Protein AF-A0A9E2LQC4-F1 (afdb_monomer)

Solvent-accessible surface area (backbone atoms only — not comparable to full-atom values): 17846 Å² total; per-residue (Å²): 140,83,86,85,82,83,81,89,84,82,87,79,81,83,80,79,83,88,79,86,84,87,86,81,87,82,85,84,85,84,78,82,80,89,82,80,94,72,96,74,92,75,89,78,80,79,85,83,70,79,81,77,75,87,85,68,74,85,78,65,73,56,64,79,52,37,63,70,74,43,93,67,52,70,69,50,70,55,30,40,67,50,32,62,70,59,33,40,56,45,65,62,56,47,18,56,72,52,79,44,64,50,72,82,50,51,74,26,52,69,35,38,72,75,49,65,50,32,33,17,53,69,47,63,58,73,49,56,77,84,47,88,79,33,71,58,47,69,37,52,50,76,47,54,68,81,70,60,83,60,97,83,78,50,83,56,75,80,53,50,72,88,27,40,86,42,87,49,29,29,52,81,47,82,44,33,35,38,36,42,78,38,68,54,49,63,46,42,48,67,79,49,82,60,56,76,47,70,80,58,80,74,83,77,55,71,66,61,44,53,48,53,46,44,56,49,51,64,73,33,75,57,35,29,31,44,34,40,19,55,43,17,45,80,74,53,59,62,74,60,50,54,48,52,49,50,56,44,62,68,27,90,55,43,64,43,82,44,77,52,65,56,41,78,78,37,39,47,52,60,75,36,73,66,55,54,56,56,55,61,73,65,62,118

Nearest PDB structures (foldseek):
  2a5h-assembly1_B  TM=9.422E-01  e=1.028E-20  Clostridium subterminale
  6rn4-assembly1_A  TM=5.104E-01  e=1.012E+00  Escherichia coli HVH 50 (4-2593475)
  6qs8-assembly1_D  TM=5.118E-01  e=1.491E+00  Escherichia coli
  3s5u-assembly1_H  TM=6.955E-01  e=7.022E+00  Enterococcus faecalis ATCC 4200
  3toc-assembly1_B-2  TM=5.813E-01  e=4.510E+00  Streptococcus pyogenes serotype M1

Foldseek 3Di:
DDDDDDDDDDDDDDDDPPPDDPDDPPPPPDDDDDDDDDDDDDDDDDPPDPDDDPPDDPPDLPPVLCVLLDVDDPVLVLALVSQLVPWDWDLVSVCSSLVHDSVVCVLQVVVCVQFTATAGPVLSSPFDSPDPVTPSCLFGPGDNVLVVDDPPDDLQNPCQVVQCPAVQWGDPDQAAIEGALDQDANTRTSPDSNSVCNPDDDPDDSQVSLVVNLVVLLVRLSHQEYEYEHRFNLPPDLVSVLVSLVSNLPRPNHNYYHGDHPCCPRPVSSPDPVSVVSVVVSHD

Radius of gyration: 26.93 Å; Cα contacts (8 Å, |Δi|>4): 314; chains: 1; bounding box: 65×48×88 Å

Secondary structure (DSSP, 8-state):
----------PPP------SSSSSSSSS--PPPPPPP------------PPPPTT-----TTHHHHTTT----HHHHH-HHHHHHT-B-SHHHHHHHTT--GGGGGGGHHHHHHS---B-HHHHHSS-SS-TT-TTHHHHS--GGGSS--TT--SSTT--GGGEEETTEEEEETTEEEEEEES--SS--TT-TTGGGGGPPPPS-HHHHHHHHHHHHHT-TT--EEEEEES-GGGS-HHHHHHHHHHHHTSTT--EEEE---HHHH-GGG--HHHHHHHHHT--

Structure (mmCIF, N/CA/C/O backbone):
data_AF-A0A9E2LQC4-F1
#
_entry.id   AF-A0A9E2LQC4-F1
#
loop_
_atom_site.group_PDB
_atom_site.id
_atom_site.type_symbol
_atom_site.label_atom_id
_atom_site.label_alt_id
_atom_site.label_comp_id
_atom_site.label_asym_id
_atom_site.label_entity_id
_atom_site.label_seq_id
_atom_site.pdbx_PDB_ins_code
_atom_site.Cartn_x
_atom_site.Cartn_y
_atom_site.Cartn_z
_atom_site.occupancy
_atom_site.B_iso_or_equiv
_atom_site.auth_seq_id
_atom_site.auth_comp_id
_atom_site.auth_asym_id
_atom_site.auth_atom_id
_atom_site.pdbx_PDB_model_num
ATOM 1 N N . MET A 1 1 ? -17.576 -20.471 55.881 1.00 31.98 1 MET A N 1
ATOM 2 C CA . MET A 1 1 ? -18.753 -21.052 55.194 1.00 31.98 1 MET A CA 1
ATOM 3 C C . MET A 1 1 ? -19.882 -21.204 56.211 1.00 31.98 1 MET A C 1
ATOM 5 O O . MET A 1 1 ? -19.556 -21.641 57.305 1.00 31.98 1 MET A O 1
ATOM 9 N N . PRO A 1 2 ? -21.166 -20.960 55.891 1.00 37.75 2 PRO A N 1
ATOM 10 C CA . PRO A 1 2 ? -21.742 -19.855 55.114 1.00 37.75 2 PRO A CA 1
ATOM 11 C C . PRO A 1 2 ? -22.902 -19.129 55.856 1.00 37.75 2 PRO A C 1
ATOM 13 O O . PRO A 1 2 ? -23.558 -19.687 56.729 1.00 37.75 2 PRO A O 1
ATOM 16 N N . CYS A 1 3 ? -23.183 -17.882 55.459 1.00 27.34 3 CYS A N 1
ATOM 17 C CA . CYS A 1 3 ? -24.438 -17.167 55.754 1.00 27.34 3 CYS A CA 1
ATOM 18 C C . CYS A 1 3 ? -25.594 -17.697 54.881 1.00 27.34 3 CYS A C 1
ATOM 20 O O . CYS A 1 3 ? -25.355 -17.942 53.696 1.00 27.34 3 CYS A O 1
ATOM 22 N N . PRO A 1 4 ? -26.850 -17.758 55.373 1.00 41.91 4 PRO A N 1
ATOM 23 C CA . PRO A 1 4 ? -28.012 -17.966 54.520 1.00 41.91 4 PRO A CA 1
ATOM 24 C C . PRO A 1 4 ? -28.738 -16.653 54.165 1.00 41.91 4 PRO A C 1
ATOM 26 O O . PRO A 1 4 ? -29.129 -15.862 55.017 1.00 41.91 4 PRO A O 1
ATOM 29 N N . ASN A 1 5 ? -28.892 -16.474 52.851 1.00 32.72 5 ASN A N 1
ATOM 30 C CA . ASN A 1 5 ? -29.962 -15.828 52.081 1.00 32.72 5 ASN A CA 1
ATOM 31 C C . ASN A 1 5 ? -30.791 -14.679 52.686 1.00 32.72 5 ASN A C 1
ATOM 33 O O . ASN A 1 5 ? -31.730 -14.882 53.454 1.00 32.72 5 ASN A O 1
ATOM 37 N N . LYS A 1 6 ? -30.586 -13.483 52.113 1.00 35.75 6 LYS A N 1
ATOM 38 C CA . LYS A 1 6 ? -31.616 -12.442 52.012 1.00 35.75 6 LYS A CA 1
ATOM 39 C C . LYS A 1 6 ? -32.559 -12.726 50.841 1.00 35.75 6 LYS A C 1
ATOM 41 O O . LYS A 1 6 ? -32.135 -13.050 49.734 1.00 35.75 6 LYS A O 1
ATOM 46 N N . ALA A 1 7 ? -33.843 -12.548 51.132 1.00 35.22 7 ALA A N 1
ATOM 47 C CA . ALA A 1 7 ? -34.968 -12.585 50.218 1.00 35.22 7 ALA A CA 1
ATOM 48 C C . ALA A 1 7 ? -34.876 -11.520 49.109 1.00 35.22 7 ALA A C 1
ATOM 50 O O . ALA A 1 7 ? -34.185 -10.508 49.230 1.00 35.22 7 ALA A O 1
ATOM 51 N N . GLY A 1 8 ? -35.584 -11.788 48.011 1.00 27.72 8 GLY A N 1
ATOM 52 C CA . GLY A 1 8 ? -35.427 -11.108 46.732 1.00 27.72 8 GLY A CA 1
ATOM 53 C C . GLY A 1 8 ? -36.013 -9.702 46.630 1.00 27.72 8 GLY A C 1
ATOM 54 O O . GLY A 1 8 ? -36.689 -9.217 47.529 1.00 27.72 8 GLY A O 1
ATOM 55 N N . ARG A 1 9 ? -35.833 -9.096 45.448 1.00 28.86 9 ARG A N 1
ATOM 56 C CA . ARG A 1 9 ? -36.876 -8.326 44.748 1.00 28.86 9 ARG A CA 1
ATOM 57 C C . ARG A 1 9 ? -36.462 -7.963 43.311 1.00 28.86 9 ARG A C 1
ATOM 59 O O . ARG A 1 9 ? -35.455 -7.312 43.083 1.00 28.86 9 ARG A O 1
ATOM 66 N N . LYS A 1 10 ? -37.380 -8.320 42.403 1.00 28.41 10 LYS A N 1
ATOM 67 C CA . LYS A 1 10 ? -37.868 -7.587 41.216 1.00 28.41 10 LYS A CA 1
ATOM 68 C C . LYS A 1 10 ? -36.944 -7.422 39.997 1.00 28.41 10 LYS A C 1
ATOM 70 O O . LYS A 1 10 ? -36.130 -6.514 39.904 1.00 28.41 10 LYS A O 1
ATOM 75 N N . ARG A 1 11 ? -37.241 -8.245 38.981 1.00 29.22 11 ARG A N 1
ATOM 76 C CA . ARG A 1 11 ? -36.951 -7.996 37.560 1.00 29.22 11 ARG A CA 1
ATOM 77 C C . ARG A 1 11 ? -37.682 -6.728 37.097 1.00 29.22 11 ARG A C 1
ATOM 79 O O . ARG A 1 11 ? -38.891 -6.621 37.302 1.00 29.22 11 ARG A O 1
ATOM 86 N N . SER A 1 12 ? -36.961 -5.798 36.473 1.00 30.48 12 SER A N 1
ATOM 87 C CA . SER A 1 12 ? -37.544 -4.645 35.779 1.00 30.48 12 SER A CA 1
ATOM 88 C C . SER A 1 12 ? -38.104 -5.059 34.402 1.00 30.48 12 SER A C 1
ATOM 90 O O . SER A 1 12 ? -37.679 -6.078 33.844 1.00 30.48 12 SER A O 1
ATOM 92 N N . PRO A 1 13 ? -39.088 -4.327 33.845 1.00 30.20 13 PRO A N 1
ATOM 93 C CA . PRO A 1 13 ? -39.785 -4.742 32.636 1.00 30.20 13 PRO A CA 1
ATOM 94 C C . PRO A 1 13 ? -38.983 -4.428 31.367 1.00 30.20 13 PRO A C 1
ATOM 96 O O . PRO A 1 13 ? -38.460 -3.326 31.185 1.00 30.20 13 PRO A O 1
ATOM 99 N N . ARG A 1 14 ? -38.960 -5.409 30.455 1.00 30.36 14 ARG A N 1
ATOM 100 C CA . ARG A 1 14 ? -38.451 -5.293 29.082 1.00 30.36 14 ARG A CA 1
ATOM 101 C C . ARG A 1 14 ? -39.151 -4.133 28.370 1.00 30.36 14 ARG A C 1
ATOM 103 O O . ARG A 1 14 ? -40.347 -4.206 28.100 1.00 30.36 14 ARG A O 1
ATOM 110 N N . HIS A 1 15 ? -38.401 -3.088 28.034 1.00 31.12 15 HIS A N 1
ATOM 111 C CA . HIS A 1 15 ? -38.871 -2.051 27.121 1.00 31.12 15 HIS A CA 1
ATOM 112 C C . HIS A 1 15 ? -38.947 -2.627 25.704 1.00 31.12 15 HIS A C 1
ATOM 114 O O . HIS A 1 15 ? -37.937 -2.925 25.069 1.00 31.12 15 HIS A O 1
ATOM 120 N N . SER A 1 16 ? -40.173 -2.805 25.214 1.00 32.38 16 SER A N 1
ATOM 121 C CA . SER A 1 16 ? -40.465 -3.116 23.820 1.00 32.38 16 SER A CA 1
ATOM 122 C C . SER A 1 16 ? -40.125 -1.907 22.943 1.00 32.38 16 SER A C 1
ATOM 124 O O . SER A 1 16 ? -40.840 -0.903 22.971 1.00 32.38 16 SER A O 1
ATOM 126 N N . ASN A 1 17 ? -39.065 -1.992 22.139 1.00 30.41 17 ASN A N 1
ATOM 127 C CA . ASN A 1 17 ? -38.728 -0.969 21.148 1.00 30.41 17 ASN A CA 1
ATOM 128 C C . ASN A 1 17 ? -39.699 -1.023 19.951 1.00 30.41 17 ASN A C 1
ATOM 130 O O . ASN A 1 17 ? -39.388 -1.527 18.875 1.00 30.41 17 ASN A O 1
ATOM 134 N N . LYS A 1 18 ? -40.896 -0.452 20.132 1.00 31.67 18 LYS A N 1
ATOM 135 C CA . LYS A 1 18 ? -41.789 -0.006 19.051 1.00 31.67 18 LYS A CA 1
ATOM 136 C C . LYS A 1 18 ? -41.241 1.295 18.437 1.00 31.67 18 LYS A C 1
ATOM 138 O O . LYS A 1 18 ? -41.825 2.353 18.626 1.00 31.67 18 LYS A O 1
ATOM 143 N N . ARG A 1 19 ? -40.111 1.242 17.724 1.00 31.86 19 ARG A N 1
ATOM 144 C CA . ARG A 1 19 ? -39.592 2.369 16.911 1.00 31.86 19 ARG A CA 1
ATOM 145 C C . ARG A 1 19 ? -38.829 1.887 15.668 1.00 31.86 19 ARG A C 1
ATOM 147 O O . ARG A 1 19 ? -37.715 2.308 15.423 1.00 31.86 19 ARG A O 1
ATOM 154 N N . TYR A 1 20 ? -39.442 1.010 14.875 1.00 31.25 20 TYR A N 1
ATOM 155 C CA . TYR A 1 20 ? -39.005 0.705 13.498 1.00 31.25 20 TYR A CA 1
ATOM 156 C C . TYR A 1 20 ? -40.216 0.407 12.598 1.00 31.25 20 TYR A C 1
ATOM 158 O O . TYR A 1 20 ? -40.283 -0.612 11.919 1.00 31.25 20 TYR A O 1
ATOM 166 N N . LYS A 1 21 ? -41.235 1.279 12.629 1.00 32.25 21 LYS A N 1
ATOM 167 C CA . LYS A 1 21 ? -42.402 1.156 11.733 1.00 32.25 21 LYS A CA 1
ATOM 168 C C . LYS A 1 21 ? -42.958 2.491 11.227 1.00 32.25 21 LYS A C 1
ATOM 170 O O . LYS A 1 21 ? -44.138 2.589 10.928 1.00 32.25 21 LYS A O 1
ATOM 175 N N . ILE A 1 22 ? -42.108 3.515 11.122 1.00 32.50 22 ILE A N 1
ATOM 176 C CA . ILE A 1 22 ? -42.450 4.801 10.495 1.00 32.50 22 ILE A CA 1
ATOM 177 C C . ILE A 1 22 ? -41.263 5.230 9.628 1.00 32.50 22 ILE A C 1
ATOM 179 O O . ILE A 1 22 ? -40.495 6.103 9.998 1.00 32.50 22 ILE A O 1
ATOM 183 N N . CYS A 1 23 ? -41.047 4.516 8.524 1.00 30.75 23 CYS A N 1
ATOM 184 C CA . CYS A 1 23 ? -40.246 4.980 7.381 1.00 30.75 23 CYS A CA 1
ATOM 185 C C . CYS A 1 23 ? -40.486 4.068 6.165 1.00 30.75 23 CYS A C 1
ATOM 187 O O . CYS A 1 23 ? -39.554 3.626 5.501 1.00 30.75 23 CYS A O 1
ATOM 189 N N . ARG A 1 24 ? -41.755 3.720 5.907 1.00 30.31 24 ARG A N 1
ATOM 190 C CA . ARG A 1 24 ? -42.146 2.985 4.692 1.00 30.31 24 ARG A CA 1
ATOM 191 C C . ARG A 1 24 ? -43.291 3.625 3.896 1.00 30.31 24 ARG A C 1
ATOM 193 O O . ARG A 1 24 ? -43.472 3.247 2.750 1.00 30.31 24 ARG A O 1
ATOM 200 N N . ASP A 1 25 ? -43.928 4.680 4.419 1.00 29.80 25 ASP A N 1
ATOM 201 C CA . ASP A 1 25 ? -45.136 5.271 3.808 1.00 29.80 25 ASP A CA 1
ATOM 202 C C . ASP A 1 25 ? -44.976 6.737 3.351 1.00 29.80 25 ASP A C 1
ATOM 204 O O . ASP A 1 25 ? -45.955 7.463 3.213 1.00 29.80 25 ASP A O 1
ATOM 208 N N . LYS A 1 26 ? -43.749 7.214 3.092 1.00 31.59 26 LYS A N 1
ATOM 209 C CA . LYS A 1 26 ? -43.511 8.564 2.526 1.00 31.59 26 LYS A CA 1
ATOM 210 C C . LYS A 1 26 ? -42.513 8.582 1.363 1.00 31.59 26 LYS A C 1
ATOM 212 O O . LYS A 1 26 ? -41.706 9.495 1.249 1.00 31.59 26 LYS A O 1
ATOM 217 N N . ALA A 1 27 ? -42.578 7.576 0.493 1.00 31.95 27 ALA A N 1
ATOM 218 C CA . ALA A 1 27 ? -41.779 7.508 -0.736 1.00 31.95 27 ALA A CA 1
ATOM 219 C C . ALA A 1 27 ? -42.640 7.498 -2.015 1.00 31.95 27 ALA A C 1
ATOM 221 O O . ALA A 1 27 ? -42.208 6.965 -3.026 1.00 31.95 27 ALA A O 1
ATOM 222 N N . ASN A 1 28 ? -43.855 8.065 -1.971 1.00 32.28 28 ASN A N 1
ATOM 223 C CA . ASN A 1 28 ? -44.805 8.022 -3.094 1.00 32.28 28 ASN A CA 1
ATOM 224 C C . ASN A 1 28 ? -45.481 9.369 -3.415 1.00 32.28 28 ASN A C 1
ATOM 226 O O . ASN A 1 28 ? -46.598 9.384 -3.910 1.00 32.28 28 ASN A O 1
ATOM 230 N N . ASN A 1 29 ? -44.828 10.506 -3.151 1.00 32.81 29 ASN A N 1
ATOM 231 C CA . ASN A 1 29 ? -45.353 11.817 -3.558 1.00 32.81 29 ASN A CA 1
ATOM 232 C C . ASN A 1 29 ? -44.234 12.766 -4.005 1.00 32.81 29 ASN A C 1
ATOM 234 O O . ASN A 1 29 ? -43.937 13.752 -3.344 1.00 32.81 29 ASN A O 1
ATOM 238 N N . PHE A 1 30 ? -43.606 12.442 -5.134 1.00 28.39 30 PHE A N 1
ATOM 239 C CA . PHE A 1 30 ? -42.910 13.406 -5.991 1.00 28.39 30 PHE A CA 1
ATOM 240 C C . PHE A 1 30 ? -43.022 12.913 -7.440 1.00 28.39 30 PHE A C 1
ATOM 242 O O . PHE A 1 30 ? -42.106 12.307 -7.987 1.00 28.39 30 PHE A O 1
ATOM 249 N N . LEU A 1 31 ? -44.189 13.131 -8.047 1.00 29.50 31 LEU A N 1
ATOM 250 C CA . LEU A 1 31 ? -44.338 13.126 -9.501 1.00 29.50 31 LEU A CA 1
ATOM 251 C C . LEU A 1 31 ? -44.263 14.588 -9.967 1.00 29.50 31 LEU A C 1
ATOM 253 O O . LEU A 1 31 ? -45.035 15.404 -9.459 1.00 29.50 31 LEU A O 1
ATOM 257 N N . PRO A 1 32 ? -43.354 14.963 -10.883 1.00 31.09 32 PRO A N 1
ATOM 258 C CA . PRO A 1 32 ? -43.388 16.287 -11.489 1.00 31.09 32 PRO A CA 1
ATOM 259 C C . PRO A 1 32 ? -44.525 16.387 -12.523 1.00 31.09 32 PRO A C 1
ATOM 261 O O . PRO A 1 32 ? -44.860 15.413 -13.196 1.00 31.09 32 PRO A O 1
ATOM 264 N N . ALA A 1 33 ? -45.122 17.578 -12.623 1.00 30.98 33 ALA A N 1
ATOM 265 C CA . ALA A 1 33 ? -46.204 17.927 -13.547 1.00 30.98 33 ALA A CA 1
ATOM 266 C C . ALA A 1 33 ? -45.796 17.784 -15.036 1.00 30.98 33 ALA A C 1
ATOM 268 O O . ALA A 1 33 ? -44.611 17.922 -15.355 1.00 30.98 33 ALA A O 1
ATOM 269 N N . PRO A 1 34 ? -46.747 17.542 -15.964 1.00 27.08 34 PRO A N 1
ATOM 270 C CA . PRO A 1 34 ? -46.434 17.341 -17.376 1.00 27.08 34 PRO A CA 1
ATOM 271 C C . PRO A 1 34 ? -46.056 18.669 -18.044 1.00 27.08 34 PRO A C 1
ATOM 273 O O . PRO A 1 34 ? -46.824 19.629 -18.017 1.00 27.08 34 PRO A O 1
ATOM 276 N N . VAL A 1 35 ? -44.878 18.717 -18.670 1.00 31.81 35 VAL A N 1
ATOM 277 C CA . VAL A 1 35 ? -44.434 19.857 -19.483 1.00 31.81 35 VAL A CA 1
ATOM 278 C C . VAL A 1 35 ? -44.725 19.564 -20.955 1.00 31.81 35 VAL A C 1
ATOM 280 O O . VAL A 1 35 ? -44.372 18.513 -21.484 1.00 31.81 35 VAL A O 1
ATOM 283 N N . THR A 1 36 ? -45.411 20.510 -21.588 1.00 29.70 36 THR A N 1
ATOM 284 C CA . THR A 1 36 ? -45.888 20.528 -22.974 1.00 29.70 36 THR A CA 1
ATOM 285 C C . THR A 1 36 ? -44.766 20.503 -24.017 1.00 29.70 36 THR A C 1
ATOM 287 O O . THR A 1 36 ? -43.722 21.129 -23.838 1.00 29.70 36 THR A O 1
ATOM 290 N N . ASN A 1 37 ? -45.031 19.827 -25.140 1.00 30.89 37 ASN A N 1
ATOM 291 C CA . ASN A 1 37 ? -44.152 19.685 -26.303 1.00 30.89 37 ASN A CA 1
ATOM 292 C C . ASN A 1 37 ? -43.655 21.030 -26.860 1.00 30.89 37 ASN A C 1
ATOM 294 O O . ASN A 1 37 ? -44.443 21.851 -27.323 1.00 30.89 37 ASN A O 1
ATOM 298 N N . GLY A 1 38 ? -42.331 21.192 -26.904 1.00 26.97 38 GLY A N 1
ATOM 299 C CA . GLY A 1 38 ? -41.635 22.246 -27.636 1.00 26.97 38 GLY A CA 1
ATOM 300 C C . GLY A 1 38 ? -40.376 21.675 -28.284 1.00 26.97 38 GLY A C 1
ATOM 301 O O . GLY A 1 38 ? -39.393 21.373 -27.615 1.00 26.97 38 GLY A O 1
ATOM 302 N N . THR A 1 39 ? -40.426 21.487 -29.598 1.00 32.16 39 THR A N 1
ATOM 303 C CA . THR A 1 39 ? -39.359 20.956 -30.453 1.00 32.16 39 THR A CA 1
ATOM 304 C C . THR A 1 39 ? -38.094 21.816 -30.415 1.00 32.16 39 THR A C 1
ATOM 306 O O . THR A 1 39 ? -38.080 22.907 -30.983 1.00 32.16 39 THR A O 1
ATOM 309 N N . LYS A 1 40 ? -37.000 21.286 -29.851 1.00 30.30 40 LYS A N 1
ATOM 310 C CA . LYS A 1 40 ? -35.624 21.617 -30.261 1.00 30.30 40 LYS A CA 1
ATOM 311 C C . LYS A 1 40 ? -34.773 20.346 -30.258 1.00 30.30 40 LYS A C 1
ATOM 313 O O . LYS A 1 40 ? -34.669 19.652 -29.252 1.00 30.30 40 LYS A O 1
ATOM 318 N N . GLN A 1 41 ? -34.226 20.031 -31.428 1.00 28.16 41 GLN A N 1
ATOM 319 C CA . GLN A 1 41 ? -33.414 18.851 -31.709 1.00 28.16 41 GLN A CA 1
ATOM 320 C C . GLN A 1 41 ? -32.129 18.863 -30.867 1.00 28.16 41 GLN A C 1
ATOM 322 O O . GLN A 1 41 ? -31.323 19.783 -30.962 1.00 28.16 41 GLN A O 1
ATOM 327 N N . SER A 1 42 ? -31.949 17.819 -30.059 1.00 26.86 42 SER A N 1
ATOM 328 C CA . SER A 1 42 ? -30.690 17.463 -29.406 1.00 26.86 42 SER A CA 1
ATOM 329 C C . SER A 1 42 ? -30.066 16.324 -30.208 1.00 26.86 42 SER A C 1
ATOM 331 O O . SER A 1 42 ? -30.638 15.237 -30.313 1.00 26.86 42 SER A O 1
ATOM 333 N N . THR A 1 43 ? -28.913 16.580 -30.818 1.00 27.02 43 THR A N 1
ATOM 334 C CA . THR A 1 43 ? -28.102 15.568 -31.499 1.00 27.02 43 THR A CA 1
ATOM 335 C C . THR A 1 43 ? -27.523 14.603 -30.465 1.00 27.02 43 THR A C 1
ATOM 337 O O . THR A 1 43 ? -26.497 14.875 -29.842 1.00 27.02 43 THR A O 1
ATOM 340 N N . HIS A 1 44 ? -28.192 13.467 -30.274 1.00 26.41 44 HIS A N 1
ATOM 341 C CA . HIS A 1 44 ? -27.667 12.333 -29.521 1.00 26.41 44 HIS A CA 1
ATOM 342 C C . HIS A 1 44 ? -26.483 11.704 -30.268 1.00 26.41 44 HIS A C 1
ATOM 344 O O . HIS A 1 44 ? -26.638 11.203 -31.378 1.00 26.41 44 HIS A O 1
ATOM 350 N N . ILE A 1 45 ? -25.312 11.681 -29.631 1.00 27.84 45 ILE A N 1
ATOM 351 C CA . ILE A 1 45 ? -24.206 10.789 -29.999 1.00 27.84 45 ILE A CA 1
ATOM 352 C C . ILE A 1 45 ? -24.510 9.425 -29.355 1.00 27.84 45 ILE A C 1
ATOM 354 O O . ILE A 1 45 ? -24.559 9.350 -28.123 1.00 27.84 45 ILE A O 1
ATOM 358 N N . PRO A 1 46 ? -24.739 8.342 -30.118 1.00 27.69 46 PRO A N 1
ATOM 359 C CA . PRO A 1 46 ? -25.012 7.042 -29.525 1.00 27.69 46 PRO A CA 1
ATOM 360 C C . PRO A 1 46 ? -23.710 6.401 -29.022 1.00 27.69 46 PRO A C 1
ATOM 362 O O . PRO A 1 46 ? -22.811 6.073 -29.796 1.00 27.69 46 PRO A O 1
ATOM 365 N N . LEU A 1 47 ? -23.628 6.180 -27.707 1.00 29.83 47 LEU A N 1
ATOM 366 C CA . LEU A 1 47 ? -22.649 5.296 -27.068 1.00 29.83 47 LEU A CA 1
ATOM 367 C C . LEU A 1 47 ? -22.970 3.838 -27.434 1.00 29.83 47 LEU A C 1
ATOM 369 O O . LEU A 1 47 ? -23.570 3.098 -26.657 1.00 29.83 47 LEU A O 1
ATOM 373 N N . ALA A 1 48 ? -22.564 3.412 -28.628 1.00 29.33 48 ALA A N 1
ATOM 374 C CA . ALA A 1 48 ? -22.561 2.007 -29.017 1.00 29.33 48 ALA A CA 1
ATOM 375 C C . ALA A 1 48 ? -21.346 1.291 -28.394 1.00 29.33 48 ALA A C 1
ATOM 377 O O . ALA A 1 48 ? -20.369 0.966 -29.065 1.00 29.33 48 ALA A O 1
ATOM 378 N N . GLY A 1 49 ? -21.386 1.060 -27.081 1.00 30.19 49 GLY A N 1
ATOM 379 C CA . GLY A 1 49 ? -20.488 0.116 -26.420 1.00 30.19 49 GLY A CA 1
ATOM 380 C C . GLY A 1 49 ? -21.067 -1.292 -26.530 1.00 30.19 49 GLY A C 1
ATOM 381 O O . GLY A 1 49 ? -22.124 -1.557 -25.963 1.00 30.19 49 GLY A O 1
ATOM 382 N N . LYS A 1 50 ? -20.403 -2.201 -27.256 1.00 28.28 50 LYS A N 1
ATOM 383 C CA . LYS A 1 50 ? -20.804 -3.618 -27.304 1.00 28.28 50 LYS A CA 1
ATOM 384 C C . LYS A 1 50 ? -20.897 -4.188 -25.874 1.00 28.28 50 LYS A C 1
ATOM 386 O O . LYS A 1 50 ? -19.978 -3.949 -25.083 1.00 28.28 50 LYS A O 1
ATOM 391 N N . PRO A 1 51 ? -21.947 -4.955 -25.528 1.00 28.72 51 PRO A N 1
ATOM 392 C CA . PRO A 1 51 ? -22.020 -5.619 -24.235 1.00 28.72 51 PRO A CA 1
ATOM 393 C C . PRO A 1 51 ? -20.876 -6.631 -24.117 1.00 28.72 51 PRO A C 1
ATOM 395 O O . PRO A 1 51 ? -20.622 -7.425 -25.024 1.00 28.72 51 PRO A O 1
ATOM 398 N N . ARG A 1 52 ? -20.151 -6.572 -22.997 1.00 33.81 52 ARG A N 1
ATOM 399 C CA . ARG A 1 52 ? -19.084 -7.522 -22.670 1.00 33.81 52 ARG A CA 1
ATOM 400 C C . ARG A 1 52 ? -19.751 -8.887 -22.414 1.00 33.81 52 ARG A C 1
ATOM 402 O O . ARG A 1 52 ? -20.684 -8.920 -21.612 1.00 33.81 52 ARG A O 1
ATOM 409 N N . PRO A 1 53 ? -19.340 -9.984 -23.074 1.00 30.61 53 PRO A N 1
ATOM 410 C CA . PRO A 1 53 ? -20.003 -11.268 -22.893 1.00 30.61 53 PRO A CA 1
ATOM 411 C C . PRO A 1 53 ? -19.842 -11.732 -21.443 1.00 30.61 53 PRO A C 1
ATOM 413 O O . PRO A 1 53 ? -18.738 -11.749 -20.893 1.00 30.61 53 PRO A O 1
ATOM 416 N N . ALA A 1 54 ? -20.966 -12.074 -20.819 1.00 35.25 54 ALA A N 1
ATOM 417 C CA . ALA A 1 54 ? -20.988 -12.746 -19.533 1.00 35.25 54 ALA A CA 1
ATOM 418 C C . ALA A 1 54 ? -20.439 -14.167 -19.728 1.00 35.25 54 ALA A C 1
ATOM 420 O O . ALA A 1 54 ? -20.975 -14.923 -20.533 1.00 35.25 54 ALA A O 1
ATOM 421 N N . GLY A 1 55 ? -19.365 -14.512 -19.012 1.00 36.41 55 GLY A N 1
ATOM 422 C CA . GLY A 1 55 ? -18.835 -15.882 -18.973 1.00 36.41 55 GLY A CA 1
ATOM 423 C C . GLY A 1 55 ? -17.577 -16.170 -19.800 1.00 36.41 55 GLY A C 1
ATOM 424 O O . GLY A 1 55 ? -17.353 -17.322 -20.148 1.00 36.41 55 GLY A O 1
ATOM 425 N N . GLY A 1 56 ? -16.741 -15.175 -20.109 1.00 26.75 56 GLY A N 1
ATOM 426 C CA . GLY A 1 56 ? -15.422 -15.424 -20.702 1.00 26.75 56 GLY A CA 1
ATOM 427 C C . GLY A 1 56 ? -14.362 -15.690 -19.634 1.00 26.75 56 GLY A C 1
ATOM 428 O O . GLY A 1 56 ? -14.146 -14.840 -18.769 1.00 26.75 56 GLY A O 1
ATOM 429 N N . GLU A 1 57 ? -13.688 -16.839 -19.707 1.00 30.17 57 GLU A N 1
ATOM 430 C CA . GLU A 1 57 ? -12.400 -17.071 -19.047 1.00 30.17 57 GLU A CA 1
ATOM 431 C C . GLU A 1 57 ? -11.512 -15.829 -19.213 1.00 30.17 57 GLU A C 1
ATOM 433 O O . GLU A 1 57 ? -11.469 -15.237 -20.295 1.00 30.17 57 GLU A O 1
ATOM 438 N N . LEU A 1 58 ? -10.809 -15.417 -18.151 1.00 30.25 58 LEU A N 1
ATOM 439 C CA . LEU A 1 58 ? -9.704 -14.466 -18.263 1.00 30.25 58 LEU A CA 1
ATOM 440 C C . LEU A 1 58 ? -8.713 -15.063 -19.263 1.00 30.25 58 LEU A C 1
ATOM 442 O O . LEU A 1 58 ? -7.869 -15.863 -18.883 1.00 30.25 58 LEU A O 1
ATOM 446 N N . HIS A 1 59 ? -8.852 -14.733 -20.546 1.00 32.78 59 HIS A N 1
ATOM 447 C CA . HIS A 1 59 ? -7.954 -15.201 -21.584 1.00 32.78 59 HIS A CA 1
ATOM 448 C C . HIS A 1 59 ? -6.620 -14.514 -21.321 1.00 32.78 59 HIS A C 1
ATOM 450 O O . HIS A 1 59 ? -6.425 -13.315 -21.531 1.00 32.78 59 HIS A O 1
ATOM 456 N N . ILE A 1 60 ? -5.757 -15.295 -20.693 1.00 38.56 60 ILE A N 1
ATOM 457 C CA . ILE A 1 60 ? -4.456 -14.947 -20.170 1.00 38.56 60 ILE A CA 1
ATOM 458 C C . ILE A 1 60 ? -3.594 -14.430 -21.333 1.00 38.56 60 ILE A C 1
ATOM 460 O O . ILE A 1 60 ? -2.865 -15.189 -21.957 1.00 38.56 60 ILE A O 1
ATOM 464 N N . ARG A 1 61 ? -3.571 -13.105 -21.543 1.00 40.28 61 ARG A N 1
ATOM 465 C CA . ARG A 1 61 ? -2.429 -12.400 -22.169 1.00 40.28 61 ARG A CA 1
ATOM 466 C C . ARG A 1 61 ? -1.139 -12.519 -21.321 1.00 40.28 61 ARG A C 1
ATOM 468 O O . ARG A 1 61 ? -0.158 -11.842 -21.600 1.00 40.28 61 ARG A O 1
ATOM 475 N N . GLN A 1 62 ? -1.135 -13.329 -20.251 1.00 46.34 62 GLN A N 1
ATOM 476 C CA . GLN A 1 62 ? 0.041 -13.572 -19.404 1.00 46.34 62 GLN A CA 1
ATOM 477 C C . GLN A 1 62 ? 1.010 -14.599 -20.012 1.00 46.34 62 GLN A C 1
ATOM 479 O O . GLN A 1 62 ? 2.178 -14.541 -19.650 1.00 46.34 62 GLN A O 1
ATOM 484 N N . ARG A 1 63 ? 0.576 -15.502 -20.918 1.00 39.38 63 ARG A N 1
ATOM 485 C CA . ARG A 1 63 ? 1.456 -16.557 -21.468 1.00 39.38 63 ARG A CA 1
ATOM 486 C C . ARG A 1 63 ? 2.620 -15.964 -22.262 1.00 39.38 63 ARG A C 1
ATOM 488 O O . ARG A 1 63 ? 3.764 -16.239 -21.929 1.00 39.38 63 ARG A O 1
ATOM 495 N N . ASP A 1 64 ? 2.335 -15.054 -23.189 1.00 41.62 64 ASP A N 1
ATOM 496 C CA . ASP A 1 64 ? 3.368 -14.479 -24.066 1.00 41.62 64 ASP A CA 1
ATOM 497 C C . ASP A 1 64 ? 4.350 -13.565 -23.313 1.00 41.62 64 ASP A C 1
ATOM 499 O O . ASP A 1 64 ? 5.476 -13.349 -23.740 1.00 41.62 64 ASP A O 1
ATOM 503 N N . ARG A 1 65 ? 3.962 -13.034 -22.144 1.00 49.31 65 ARG A N 1
ATOM 504 C CA . ARG A 1 65 ? 4.828 -12.145 -21.348 1.00 49.31 65 ARG A CA 1
ATOM 505 C C . ARG A 1 65 ? 5.612 -12.861 -20.249 1.00 49.31 65 ARG A C 1
ATOM 507 O O . ARG A 1 65 ? 6.535 -12.278 -19.678 1.00 49.31 65 ARG A O 1
ATOM 514 N N . GLN A 1 66 ? 5.264 -14.116 -19.969 1.00 47.62 66 GLN A N 1
ATOM 515 C CA . GLN A 1 66 ? 6.061 -15.006 -19.128 1.00 47.62 66 GLN A CA 1
ATOM 516 C C . GLN A 1 66 ? 7.431 -15.262 -19.776 1.00 47.62 66 GLN A C 1
ATOM 518 O O . GLN A 1 66 ? 8.414 -15.413 -19.064 1.00 47.62 66 GLN A O 1
ATOM 523 N N . GLU A 1 67 ? 7.526 -15.204 -21.106 1.00 41.91 67 GLU A N 1
ATOM 524 C CA . GLU A 1 67 ? 8.787 -15.367 -21.839 1.00 41.91 67 GLU A CA 1
ATOM 525 C C . GLU A 1 67 ? 9.762 -14.196 -21.600 1.00 41.91 67 GLU A C 1
ATOM 527 O O . GLU A 1 67 ? 10.944 -14.417 -21.336 1.00 41.91 67 GLU A O 1
ATOM 532 N N . ASN A 1 68 ? 9.267 -12.953 -21.547 1.00 45.88 68 ASN A N 1
ATOM 533 C CA . ASN A 1 68 ? 10.107 -11.753 -21.388 1.00 45.88 68 ASN A CA 1
ATOM 534 C C . ASN A 1 68 ? 10.577 -11.470 -19.951 1.00 45.88 68 ASN A C 1
ATOM 536 O O . ASN A 1 68 ? 11.520 -10.705 -19.741 1.00 45.88 68 ASN A O 1
ATOM 540 N N . LEU A 1 69 ? 9.937 -12.070 -18.944 1.00 55.56 69 LEU A N 1
ATOM 541 C CA . LEU A 1 69 ? 10.359 -11.984 -17.537 1.00 55.56 69 LEU A CA 1
ATOM 542 C C . LEU A 1 69 ? 11.233 -13.182 -17.107 1.00 55.56 69 LEU A C 1
ATOM 544 O O . LEU A 1 69 ? 11.576 -13.291 -15.927 1.00 55.56 69 LEU A O 1
ATOM 548 N N . GLY A 1 70 ? 11.630 -14.033 -18.063 1.00 56.97 70 GLY A N 1
ATOM 549 C CA . GLY A 1 70 ? 12.256 -15.336 -17.830 1.00 56.97 70 GLY A CA 1
ATOM 550 C C . GLY A 1 70 ? 11.209 -16.387 -17.461 1.00 56.97 70 GLY A C 1
ATOM 551 O O . GLY A 1 70 ? 10.158 -16.043 -16.938 1.00 56.97 70 GLY A O 1
ATOM 552 N N . ALA A 1 71 ? 11.472 -17.671 -17.711 1.00 66.75 71 ALA A N 1
ATOM 553 C CA . ALA A 1 71 ? 10.527 -18.747 -17.403 1.00 66.75 71 ALA A CA 1
ATOM 554 C C . ALA A 1 71 ? 10.160 -18.773 -15.899 1.00 66.75 71 ALA A C 1
ATOM 556 O O . ALA A 1 71 ? 10.869 -19.354 -15.078 1.00 66.75 71 ALA A O 1
ATOM 557 N N . VAL A 1 72 ? 9.057 -18.117 -15.523 1.00 83.88 72 VAL A N 1
ATOM 558 C CA . VAL A 1 72 ? 8.537 -18.085 -14.149 1.00 83.88 72 VAL A CA 1
ATOM 559 C C . VAL A 1 72 ? 7.546 -19.226 -13.976 1.00 83.88 72 VAL A C 1
ATOM 561 O O . VAL A 1 72 ? 6.611 -19.354 -14.766 1.00 83.88 72 VAL A O 1
ATOM 564 N N . SER A 1 73 ? 7.699 -20.034 -12.927 1.00 89.88 73 SER A N 1
ATOM 565 C CA . SER A 1 73 ? 6.721 -21.080 -12.621 1.00 89.88 73 SER A CA 1
ATOM 566 C C . SER A 1 73 ? 5.354 -20.473 -12.269 1.00 89.88 73 SER A C 1
ATOM 568 O O . SER A 1 73 ? 5.265 -19.385 -11.699 1.00 89.88 73 SER A O 1
ATOM 570 N N . VAL A 1 74 ? 4.257 -21.177 -12.565 1.00 89.75 74 VAL A N 1
ATOM 571 C CA . VAL A 1 74 ? 2.909 -20.726 -12.156 1.00 89.75 74 VAL A CA 1
ATOM 572 C C . VAL A 1 74 ? 2.831 -20.558 -10.634 1.00 89.75 74 VAL A C 1
ATOM 574 O O . VAL A 1 74 ? 2.213 -19.614 -10.144 1.00 89.75 74 VAL A O 1
ATOM 577 N N . THR A 1 75 ? 3.509 -21.433 -9.889 1.00 92.44 75 THR A N 1
ATOM 578 C CA . THR A 1 75 ? 3.607 -21.371 -8.428 1.00 92.44 75 THR A CA 1
ATOM 579 C C . THR A 1 75 ? 4.226 -20.057 -7.957 1.00 92.44 75 THR A C 1
ATOM 581 O O . THR A 1 75 ? 3.651 -19.387 -7.103 1.00 92.44 75 THR A O 1
ATOM 584 N N . ASP A 1 76 ? 5.350 -19.647 -8.548 1.00 93.00 76 ASP A N 1
ATOM 585 C CA . ASP A 1 76 ? 6.004 -18.375 -8.230 1.00 93.00 76 ASP A CA 1
ATOM 586 C C . ASP A 1 76 ? 5.145 -17.177 -8.641 1.00 93.00 76 ASP A C 1
ATOM 588 O O . ASP A 1 76 ? 5.002 -16.216 -7.886 1.00 93.00 76 ASP A O 1
ATOM 592 N N . TRP A 1 77 ? 4.520 -17.235 -9.819 1.00 94.12 77 TRP A N 1
ATOM 593 C CA . TRP A 1 77 ? 3.644 -16.165 -10.290 1.00 94.12 77 TRP A CA 1
ATOM 594 C C . TRP A 1 77 ? 2.460 -15.927 -9.343 1.00 94.12 77 TRP A C 1
ATOM 596 O O . TRP A 1 77 ? 2.088 -14.776 -9.092 1.00 94.12 77 TRP A O 1
ATOM 606 N N . CYS A 1 78 ? 1.892 -17.003 -8.796 1.00 95.19 78 CYS A N 1
ATOM 607 C CA . CYS A 1 78 ? 0.791 -16.965 -7.839 1.00 95.19 78 CYS A CA 1
ATOM 608 C C . CYS A 1 78 ? 1.237 -16.670 -6.393 1.00 95.19 78 CYS A C 1
ATOM 610 O O . CYS A 1 78 ? 0.384 -16.368 -5.558 1.00 95.19 78 CYS A O 1
ATOM 612 N N . ASP A 1 79 ? 2.538 -16.688 -6.079 1.00 96.12 79 ASP A N 1
ATOM 613 C CA . ASP A 1 79 ? 3.056 -16.274 -4.772 1.00 96.12 79 ASP A CA 1
ATOM 614 C C . ASP A 1 79 ? 3.182 -14.744 -4.689 1.00 96.12 79 ASP A C 1
ATOM 616 O O . ASP A 1 79 ? 4.025 -14.097 -5.322 1.00 96.12 79 ASP A O 1
ATOM 620 N N . TRP A 1 80 ? 2.375 -14.130 -3.822 1.00 97.12 80 TRP A N 1
ATOM 621 C CA . TRP A 1 80 ? 2.423 -12.686 -3.604 1.00 97.12 80 TRP A CA 1
ATOM 622 C C . TRP A 1 80 ? 3.778 -12.205 -3.066 1.00 97.12 80 TRP A C 1
ATOM 624 O O . TRP A 1 80 ? 4.177 -11.068 -3.340 1.00 97.12 80 TRP A O 1
ATOM 634 N N . LYS A 1 81 ? 4.508 -13.044 -2.319 1.00 96.56 81 LYS A N 1
ATOM 635 C CA . LYS A 1 81 ? 5.843 -12.706 -1.808 1.00 96.56 81 LYS A CA 1
ATOM 636 C C . LYS A 1 81 ? 6.856 -12.699 -2.940 1.00 96.56 81 LYS A C 1
ATOM 638 O O . LYS A 1 81 ? 7.705 -11.807 -2.983 1.00 96.56 81 LYS A O 1
ATOM 643 N N . TRP A 1 82 ? 6.776 -13.655 -3.865 1.00 96.88 82 TRP A N 1
ATOM 644 C CA . TRP A 1 82 ? 7.571 -13.644 -5.089 1.00 96.88 82 TRP A CA 1
ATOM 645 C C . TRP A 1 82 ? 7.292 -12.382 -5.913 1.00 96.88 82 TRP A C 1
ATOM 647 O O . TRP A 1 82 ? 8.229 -11.639 -6.207 1.00 96.88 82 TRP A O 1
ATOM 657 N N . GLN A 1 83 ? 6.021 -12.060 -6.169 1.00 97.50 83 GLN A N 1
ATOM 658 C CA . GLN A 1 83 ? 5.619 -10.840 -6.885 1.00 97.50 83 GLN A CA 1
ATOM 659 C C . GLN A 1 83 ? 6.165 -9.565 -6.213 1.00 97.50 83 GLN A C 1
ATOM 661 O O . GLN A 1 83 ? 6.675 -8.659 -6.875 1.00 97.50 83 GLN A O 1
ATOM 666 N N . PHE A 1 84 ? 6.101 -9.485 -4.879 1.00 96.75 84 PHE A N 1
ATOM 667 C CA . PHE A 1 84 ? 6.587 -8.332 -4.117 1.00 96.75 84 PHE A CA 1
ATOM 668 C C . PHE A 1 84 ? 8.122 -8.218 -4.082 1.00 96.75 84 PHE A C 1
ATOM 670 O O . PHE A 1 84 ? 8.655 -7.100 -4.079 1.00 96.75 84 PHE A O 1
ATOM 677 N N . ARG A 1 85 ? 8.844 -9.348 -4.060 1.00 96.50 85 ARG A N 1
ATOM 678 C CA . ARG A 1 85 ? 10.317 -9.391 -4.131 1.00 96.50 85 ARG A CA 1
ATOM 679 C C . ARG A 1 85 ? 10.829 -9.031 -5.524 1.00 96.50 85 ARG A C 1
ATOM 681 O O . ARG A 1 85 ? 11.802 -8.289 -5.629 1.00 96.50 85 ARG A O 1
ATOM 688 N N . ASN A 1 86 ? 10.138 -9.477 -6.571 1.00 96.06 86 ASN A N 1
ATOM 689 C CA . ASN A 1 86 ? 10.528 -9.293 -7.971 1.00 96.06 86 ASN A CA 1
ATOM 690 C C . ASN A 1 86 ? 10.000 -8.003 -8.604 1.00 96.06 86 ASN A C 1
ATOM 692 O O . ASN A 1 86 ? 9.933 -7.874 -9.824 1.00 96.06 86 ASN A O 1
ATOM 696 N N . ARG A 1 87 ? 9.652 -7.009 -7.784 1.00 96.94 87 ARG A N 1
ATOM 697 C CA . ARG A 1 87 ? 9.224 -5.708 -8.293 1.00 96.94 87 ARG A CA 1
ATOM 698 C C . ARG A 1 87 ? 10.304 -5.058 -9.152 1.00 96.94 87 ARG A C 1
ATOM 700 O O . ARG A 1 87 ? 11.476 -4.998 -8.771 1.00 96.94 87 ARG A O 1
ATOM 707 N N . VAL A 1 88 ? 9.884 -4.481 -10.270 1.00 96.62 88 VAL A N 1
ATOM 708 C CA . VAL A 1 88 ? 10.717 -3.610 -11.096 1.00 96.62 88 VAL A CA 1
ATOM 709 C C . VAL A 1 88 ? 10.966 -2.319 -10.324 1.00 96.62 88 VAL A C 1
ATOM 711 O O . VAL A 1 88 ? 10.031 -1.577 -10.028 1.00 96.62 88 VAL A O 1
ATOM 714 N N . ARG A 1 89 ? 12.229 -2.087 -9.950 1.00 96.06 89 ARG A N 1
ATOM 715 C CA . ARG A 1 89 ? 12.666 -0.966 -9.096 1.00 96.06 89 ARG A CA 1
ATOM 716 C C . ARG A 1 89 ? 13.748 -0.085 -9.725 1.00 96.06 89 ARG A C 1
ATOM 718 O O . ARG A 1 89 ? 14.237 0.836 -9.079 1.00 96.06 89 ARG A O 1
ATOM 725 N N . SER A 1 90 ? 14.135 -0.365 -10.966 1.00 95.62 90 SER A N 1
ATOM 726 C CA . SER A 1 90 ? 15.175 0.377 -11.680 1.00 95.62 90 SER A CA 1
ATOM 727 C C . SER A 1 90 ? 14.766 0.621 -13.130 1.00 95.62 90 SER A C 1
ATOM 729 O O . SER A 1 90 ? 13.902 -0.085 -13.658 1.00 95.62 90 SER A O 1
ATOM 731 N N . LEU A 1 91 ? 15.374 1.627 -13.765 1.00 95.38 91 LEU A N 1
ATOM 732 C CA . LEU A 1 91 ? 15.122 1.923 -15.179 1.00 95.38 91 LEU A CA 1
ATOM 733 C C . LEU A 1 91 ? 15.613 0.799 -16.078 1.00 95.38 91 LEU A C 1
ATOM 735 O O . LEU A 1 91 ? 15.003 0.541 -17.100 1.00 95.38 91 LEU A O 1
ATOM 739 N N . GLU A 1 92 ? 16.679 0.115 -15.680 1.00 94.50 92 GLU A N 1
ATOM 740 C CA . GLU A 1 92 ? 17.276 -0.990 -16.420 1.00 94.50 92 GLU A CA 1
ATOM 741 C C . GLU A 1 92 ? 16.299 -2.167 -16.496 1.00 94.50 92 GLU A C 1
ATOM 743 O O . GLU A 1 92 ? 15.990 -2.645 -17.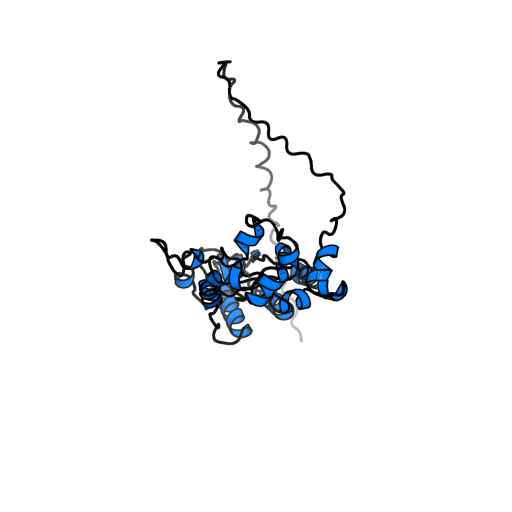583 1.00 94.50 92 GLU A O 1
ATOM 748 N N . LYS A 1 93 ? 15.720 -2.566 -15.354 1.00 93.12 93 LYS A N 1
ATOM 749 C CA . LYS A 1 93 ? 14.679 -3.603 -15.323 1.00 93.12 93 LYS A CA 1
ATOM 750 C C . LYS A 1 93 ? 13.399 -3.171 -16.039 1.00 93.12 93 LYS A C 1
ATOM 752 O O . LYS A 1 93 ? 12.745 -4.004 -16.654 1.00 93.12 93 LYS A O 1
ATOM 757 N N . LEU A 1 94 ? 13.029 -1.891 -15.949 1.00 93.38 94 LEU A N 1
ATOM 758 C CA . LEU A 1 94 ? 11.846 -1.370 -16.635 1.00 93.38 94 LEU A CA 1
ATOM 759 C C . LEU A 1 94 ? 12.037 -1.357 -18.155 1.00 93.38 94 LEU A C 1
ATOM 761 O O . LEU A 1 94 ? 11.142 -1.767 -18.877 1.00 93.38 94 LEU A O 1
ATOM 765 N N . ALA A 1 95 ? 13.201 -0.921 -18.631 1.00 92.31 95 ALA A N 1
ATOM 766 C CA . ALA A 1 95 ? 13.556 -0.903 -20.044 1.00 92.31 95 ALA A CA 1
ATOM 767 C C . ALA A 1 95 ?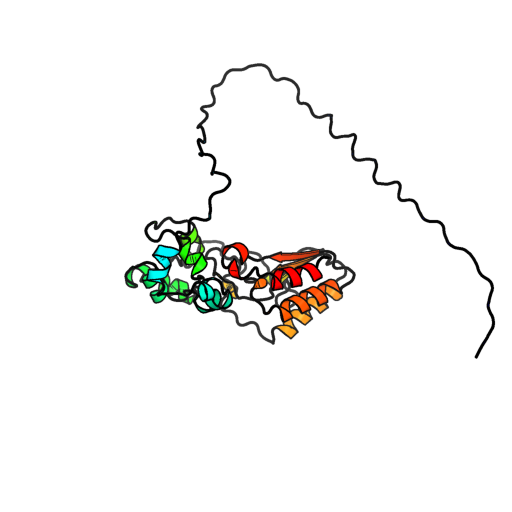 13.613 -2.320 -20.624 1.00 92.31 95 ALA A C 1
ATOM 769 O O . ALA A 1 95 ? 13.050 -2.554 -21.687 1.00 92.31 95 ALA A O 1
ATOM 770 N N . LEU A 1 96 ? 14.205 -3.265 -19.881 1.00 90.00 96 LEU A N 1
ATOM 771 C CA . LEU A 1 96 ? 14.223 -4.682 -20.244 1.00 90.00 96 LEU A CA 1
ATOM 772 C C . LEU A 1 96 ? 12.802 -5.233 -20.414 1.00 90.00 96 LEU A C 1
ATOM 774 O O . LEU A 1 96 ? 12.497 -5.824 -21.440 1.00 90.00 96 LEU A O 1
ATOM 778 N N . ALA A 1 97 ? 11.912 -4.977 -19.452 1.00 86.44 97 ALA A N 1
ATOM 779 C CA . ALA A 1 97 ? 10.526 -5.443 -19.516 1.00 86.44 97 ALA A CA 1
ATOM 780 C C . ALA A 1 97 ? 9.683 -4.776 -20.622 1.00 86.44 97 ALA A C 1
ATOM 782 O O . ALA A 1 97 ? 8.592 -5.251 -20.929 1.00 86.44 97 ALA A O 1
ATOM 783 N N . LEU A 1 98 ? 10.159 -3.659 -21.177 1.00 86.56 98 LEU A N 1
ATOM 784 C CA . LEU A 1 98 ? 9.544 -2.952 -22.300 1.00 86.56 98 LEU A CA 1
ATOM 785 C C . LEU A 1 98 ? 10.219 -3.262 -23.638 1.00 86.56 98 LEU A C 1
ATOM 787 O O . LEU A 1 98 ? 9.796 -2.692 -24.637 1.00 86.56 98 LEU A O 1
ATOM 791 N N . GLU A 1 99 ? 11.282 -4.073 -23.646 1.00 88.25 99 GLU A N 1
ATOM 792 C CA . GLU A 1 99 ? 12.127 -4.317 -24.821 1.00 88.25 99 GLU A CA 1
ATOM 793 C C . GLU A 1 99 ? 12.649 -3.016 -25.459 1.00 88.25 99 GLU A C 1
ATOM 795 O O . GLU A 1 99 ? 12.700 -2.850 -26.677 1.00 88.25 99 GLU A O 1
ATOM 800 N N . ARG A 1 100 ? 13.037 -2.044 -24.623 1.00 87.75 100 ARG A N 1
ATOM 801 C CA . ARG A 1 100 ? 13.555 -0.744 -25.073 1.00 87.75 100 ARG A CA 1
ATOM 802 C C . ARG A 1 100 ? 14.962 -0.480 -24.548 1.00 87.75 100 ARG A C 1
ATOM 804 O O . ARG A 1 100 ? 15.313 -0.931 -23.458 1.00 87.75 100 ARG A O 1
ATOM 811 N N . PRO A 1 101 ? 15.768 0.335 -25.251 1.00 91.50 101 PRO A N 1
ATOM 812 C CA . PRO A 1 101 ? 17.039 0.800 -24.713 1.00 91.50 101 PRO A CA 1
ATOM 813 C C . PRO A 1 101 ? 16.830 1.616 -23.434 1.00 91.50 101 PRO A C 1
ATOM 815 O O . PRO A 1 101 ? 15.979 2.509 -23.395 1.00 91.50 101 PRO A O 1
ATOM 818 N N . VAL A 1 102 ? 17.663 1.390 -22.412 1.00 93.31 102 VAL A N 1
ATOM 819 C CA . VAL A 1 102 ? 17.636 2.157 -21.145 1.00 93.31 102 VAL A CA 1
ATOM 820 C C . VAL A 1 102 ? 17.756 3.664 -21.390 1.00 93.31 102 VAL A C 1
ATOM 822 O O . VAL A 1 102 ? 17.140 4.455 -20.677 1.00 93.31 102 VAL A O 1
ATOM 825 N N . ALA A 1 103 ? 18.492 4.064 -22.433 1.00 93.50 103 ALA A N 1
ATOM 826 C CA . ALA A 1 103 ? 18.641 5.456 -22.855 1.00 93.50 103 ALA A CA 1
ATOM 827 C C . ALA A 1 103 ? 17.293 6.158 -23.103 1.00 93.50 103 ALA A C 1
ATOM 829 O O . ALA A 1 103 ? 17.155 7.336 -22.784 1.00 93.50 103 ALA A O 1
ATOM 830 N N . SER A 1 104 ? 16.270 5.430 -23.572 1.00 91.50 104 SER A N 1
ATOM 831 C CA . SER A 1 104 ? 14.924 5.986 -23.778 1.00 91.50 104 SER A CA 1
ATOM 832 C C . SER A 1 104 ? 14.232 6.417 -22.479 1.00 91.50 104 SER A C 1
ATOM 834 O O . SER A 1 104 ? 13.333 7.251 -22.510 1.00 91.50 104 SER A O 1
ATOM 836 N N . LEU A 1 105 ? 14.674 5.895 -21.330 1.00 92.94 105 LEU A N 1
ATOM 837 C CA . LEU A 1 105 ? 14.160 6.240 -20.005 1.00 92.94 105 LEU A CA 1
ATOM 838 C C . LEU A 1 105 ? 15.109 7.155 -19.216 1.00 92.94 105 LEU A C 1
ATOM 840 O O . LEU A 1 105 ? 14.835 7.465 -18.054 1.00 92.94 105 LEU A O 1
ATOM 844 N N . ALA A 1 106 ? 16.221 7.603 -19.811 1.00 93.00 106 ALA A N 1
ATOM 845 C CA . ALA A 1 106 ? 17.205 8.455 -19.143 1.00 93.00 106 ALA A CA 1
ATOM 846 C C . ALA A 1 106 ? 16.602 9.725 -18.497 1.00 93.00 106 ALA A C 1
ATOM 848 O O . ALA A 1 106 ? 16.979 10.019 -17.355 1.00 93.00 106 ALA A O 1
ATOM 849 N N . PRO A 1 107 ? 15.619 10.423 -19.113 1.00 94.25 107 PRO A N 1
ATOM 850 C CA . PRO A 1 107 ? 14.965 11.579 -18.491 1.00 94.25 107 PRO A CA 1
ATOM 851 C C . PRO A 1 107 ? 14.275 11.272 -17.153 1.00 94.25 107 PRO A C 1
ATOM 853 O O . PRO A 1 107 ? 14.107 12.157 -16.319 1.00 94.25 107 PRO A O 1
ATOM 856 N N . CYS A 1 108 ? 13.906 10.014 -16.902 1.00 94.69 108 CYS A N 1
ATOM 857 C CA . CYS A 1 108 ? 13.229 9.596 -15.675 1.00 94.69 108 CYS A CA 1
ATOM 858 C C . CYS A 1 108 ? 14.195 9.324 -14.510 1.00 94.69 108 CYS A C 1
ATOM 860 O O . CYS A 1 108 ? 13.767 9.057 -13.383 1.00 94.69 108 CYS A O 1
ATOM 862 N N . ARG A 1 109 ? 15.511 9.373 -14.746 1.00 94.75 109 ARG A N 1
ATOM 863 C CA . ARG A 1 109 ? 16.522 9.040 -13.735 1.00 94.75 109 ARG A CA 1
ATOM 864 C C . ARG A 1 109 ? 16.526 10.006 -12.540 1.00 94.75 109 ARG A C 1
ATOM 866 O O . ARG A 1 109 ? 16.545 9.505 -11.413 1.00 94.75 109 ARG A O 1
ATOM 873 N N . PRO A 1 110 ? 16.434 11.341 -12.715 1.00 94.25 110 PRO A N 1
ATOM 874 C CA . PRO A 1 110 ? 16.244 12.265 -11.594 1.00 94.25 110 PRO A CA 1
ATOM 875 C C . PRO A 1 110 ? 14.951 11.975 -10.823 1.00 94.25 110 PRO A C 1
ATOM 877 O O . PRO A 1 110 ? 14.924 12.033 -9.597 1.00 94.25 110 PRO A O 1
ATOM 880 N N . VAL A 1 111 ? 13.894 11.571 -11.531 1.00 93.94 111 VAL A N 1
ATOM 881 C CA . VAL A 1 111 ? 12.586 11.302 -10.931 1.00 93.94 111 VAL A CA 1
ATOM 882 C C . VAL A 1 111 ? 12.657 10.120 -9.968 1.00 93.94 111 VAL A C 1
ATOM 884 O O . VAL A 1 111 ? 12.155 10.218 -8.855 1.00 93.94 111 VAL A O 1
ATOM 887 N N . ILE A 1 112 ? 13.313 9.016 -10.341 1.00 94.06 112 ILE A N 1
ATOM 888 C CA . ILE A 1 112 ? 13.462 7.850 -9.451 1.00 94.06 112 ILE A CA 1
ATOM 889 C C . ILE A 1 112 ? 14.355 8.162 -8.242 1.00 94.06 112 ILE A C 1
ATOM 891 O O . ILE A 1 112 ? 14.155 7.596 -7.159 1.00 94.06 112 ILE A O 1
ATOM 895 N N . ARG A 1 113 ? 15.315 9.088 -8.385 1.00 91.12 113 ARG A N 1
ATOM 896 C CA . ARG A 1 113 ? 16.116 9.569 -7.248 1.00 91.12 113 ARG A CA 1
ATOM 897 C C . ARG A 1 113 ? 15.246 10.260 -6.202 1.00 91.12 113 ARG A C 1
ATOM 899 O O . ARG A 1 113 ? 15.456 10.001 -5.026 1.00 91.12 113 ARG A O 1
ATOM 906 N N . SER A 1 114 ? 14.233 11.025 -6.598 1.00 89.88 114 SER A N 1
ATOM 907 C CA . SER A 1 114 ? 13.280 11.625 -5.652 1.00 89.88 114 SER A CA 1
ATOM 908 C C . SER A 1 114 ? 12.197 10.630 -5.224 1.00 89.88 114 SER A C 1
ATOM 910 O O . SER A 1 114 ? 12.019 10.360 -4.038 1.00 89.88 114 SER A O 1
ATOM 912 N N . TYR A 1 115 ? 11.539 9.991 -6.188 1.00 93.06 115 TYR A N 1
ATOM 913 C CA . TYR A 1 115 ? 10.369 9.137 -5.999 1.00 93.06 115 TYR A CA 1
ATOM 914 C C . TYR A 1 115 ? 10.646 7.717 -6.505 1.00 93.06 115 TYR A C 1
ATOM 916 O O . TYR A 1 115 ? 10.532 7.476 -7.715 1.00 93.06 115 TYR A O 1
ATOM 924 N N . PRO A 1 116 ? 10.997 6.769 -5.612 1.00 94.19 116 PRO A N 1
ATOM 925 C CA . PRO A 1 116 ? 11.393 5.424 -6.012 1.00 94.19 116 PRO A CA 1
ATOM 926 C C . PRO A 1 116 ? 10.363 4.742 -6.917 1.00 94.19 116 PRO A C 1
ATOM 928 O O . PRO A 1 116 ? 9.154 4.959 -6.819 1.00 94.19 116 PRO A O 1
ATOM 931 N N . LEU A 1 117 ? 10.867 3.890 -7.802 1.00 95.94 117 LEU A N 1
ATOM 932 C CA . LEU A 1 117 ? 10.061 3.029 -8.654 1.00 95.94 117 LEU A CA 1
ATOM 933 C C . LEU A 1 117 ? 9.813 1.701 -7.941 1.00 95.94 117 LEU A C 1
ATOM 935 O O . LEU A 1 117 ? 10.733 1.124 -7.362 1.00 95.94 117 LEU A O 1
ATOM 939 N N . ALA A 1 118 ? 8.586 1.201 -8.012 1.00 97.00 118 ALA A N 1
ATOM 940 C CA . ALA A 1 118 ? 8.278 -0.179 -7.677 1.00 97.00 118 ALA A CA 1
ATOM 941 C C . ALA A 1 118 ? 7.012 -0.611 -8.418 1.00 97.00 118 ALA A C 1
ATOM 943 O O . ALA A 1 118 ? 5.957 -0.013 -8.211 1.00 97.00 118 ALA A O 1
ATOM 944 N N . ILE A 1 119 ? 7.109 -1.639 -9.261 1.00 97.88 119 ILE A N 1
ATOM 945 C CA . ILE A 1 119 ? 5.976 -2.207 -10.004 1.00 97.88 119 ILE A CA 1
ATOM 946 C C . ILE A 1 119 ? 6.027 -3.730 -9.882 1.00 97.88 119 ILE A C 1
ATOM 948 O O . ILE A 1 119 ? 7.080 -4.313 -10.122 1.00 97.88 119 ILE A O 1
ATOM 952 N N . THR A 1 120 ? 4.935 -4.384 -9.484 1.00 97.62 120 THR A N 1
ATOM 953 C CA . THR A 1 120 ? 4.861 -5.857 -9.448 1.00 97.62 120 THR A CA 1
ATOM 954 C C . THR A 1 120 ? 4.889 -6.436 -10.862 1.00 97.62 120 THR A C 1
ATOM 956 O O . THR A 1 120 ? 4.320 -5.818 -11.766 1.00 97.62 120 THR A O 1
ATOM 959 N N . PRO A 1 121 ? 5.498 -7.620 -11.070 1.00 96.19 121 PRO A N 1
ATOM 960 C CA . PRO A 1 121 ? 5.426 -8.320 -12.352 1.00 96.19 121 PRO A CA 1
ATOM 961 C C . PRO A 1 121 ? 3.985 -8.467 -12.858 1.00 96.19 121 PRO A C 1
ATOM 963 O O . PRO A 1 121 ? 3.705 -8.148 -14.010 1.00 96.19 121 PRO A O 1
ATOM 966 N N . TYR A 1 122 ? 3.046 -8.822 -11.973 1.00 96.75 122 TYR A N 1
ATOM 967 C CA . TYR A 1 122 ? 1.621 -8.872 -12.298 1.00 96.75 122 TYR A CA 1
ATOM 968 C C . TYR A 1 122 ? 1.095 -7.547 -12.867 1.00 96.75 122 TYR A C 1
ATOM 970 O O . TYR A 1 122 ? 0.547 -7.535 -13.966 1.00 96.75 122 TYR A O 1
ATOM 978 N N . TYR A 1 123 ? 1.276 -6.421 -12.171 1.00 97.38 123 TYR A N 1
ATOM 979 C CA . TYR A 1 123 ? 0.726 -5.141 -12.631 1.00 97.38 123 TYR A CA 1
ATOM 980 C C . TYR A 1 123 ? 1.400 -4.663 -13.924 1.00 97.38 123 TYR A C 1
ATOM 982 O O . TYR A 1 123 ? 0.746 -4.084 -14.788 1.00 97.38 123 TYR A O 1
ATOM 990 N N . LEU A 1 124 ? 2.692 -4.969 -14.086 1.00 94.94 124 LEU A N 1
ATOM 991 C CA . LEU A 1 124 ? 3.440 -4.726 -15.317 1.00 94.94 124 LEU A CA 1
ATOM 992 C C . LEU A 1 124 ? 2.998 -5.636 -16.477 1.00 94.94 124 LEU A C 1
ATOM 994 O O . LEU A 1 124 ? 3.239 -5.309 -17.630 1.00 94.94 124 LEU A O 1
ATOM 998 N N . SER A 1 125 ? 2.351 -6.772 -16.218 1.00 93.25 125 SER A N 1
ATOM 999 C CA . SER A 1 125 ? 1.823 -7.632 -17.287 1.00 93.25 125 SER A CA 1
ATOM 1000 C C . SER A 1 125 ? 0.520 -7.115 -17.901 1.00 93.25 125 SER A C 1
ATOM 1002 O O . SER A 1 125 ? 0.171 -7.508 -19.009 1.00 93.25 125 SER A O 1
ATOM 1004 N N . LEU A 1 126 ? -0.182 -6.215 -17.204 1.00 93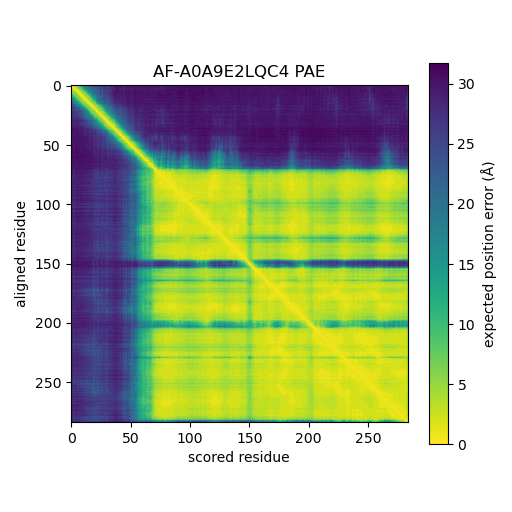.81 126 LEU A N 1
ATOM 1005 C CA . LEU A 1 126 ? -1.487 -5.702 -17.629 1.00 93.81 126 LEU A CA 1
ATOM 1006 C C . LEU A 1 126 ? -1.401 -4.592 -18.685 1.00 93.81 126 LEU A C 1
ATOM 1008 O O . LEU A 1 126 ? -2.363 -4.386 -19.418 1.00 93.81 126 LEU A O 1
ATOM 1012 N N . LEU A 1 127 ? -0.287 -3.861 -18.730 1.00 91.19 127 LEU A N 1
ATOM 1013 C CA . LEU A 1 127 ? -0.069 -2.752 -19.669 1.00 91.19 127 LEU A CA 1
ATOM 1014 C C . LEU A 1 127 ? 0.165 -3.246 -21.091 1.00 91.19 127 LEU A C 1
ATOM 1016 O O . LEU A 1 127 ? 0.740 -4.311 -21.280 1.00 91.19 127 LEU A O 1
ATOM 1020 N N . ASP A 1 128 ? -0.167 -2.445 -22.089 1.00 88.00 128 ASP A N 1
ATOM 1021 C CA . ASP A 1 128 ? 0.339 -2.621 -23.447 1.00 88.00 128 ASP A CA 1
ATOM 1022 C C . ASP A 1 128 ? 1.732 -1.954 -23.580 1.00 88.00 128 ASP A C 1
ATOM 1024 O O . ASP A 1 128 ? 1.868 -0.749 -23.343 1.00 88.00 128 ASP A O 1
ATOM 1028 N N . PRO A 1 129 ? 2.816 -2.702 -23.880 1.00 80.94 129 PRO A N 1
ATOM 1029 C CA . PRO A 1 129 ? 4.157 -2.131 -23.982 1.00 80.94 129 PRO A CA 1
ATOM 1030 C C . PRO A 1 129 ? 4.309 -1.223 -25.207 1.00 80.94 129 PRO A C 1
ATOM 1032 O O . PRO A 1 129 ? 5.125 -0.296 -25.149 1.00 80.94 129 PRO A O 1
ATOM 1035 N N . ALA A 1 130 ? 3.520 -1.459 -26.262 1.00 83.81 130 ALA A N 1
ATOM 1036 C CA . ALA A 1 130 ? 3.553 -0.703 -27.508 1.00 83.81 130 ALA A CA 1
ATOM 1037 C C . ALA A 1 130 ? 2.752 0.606 -2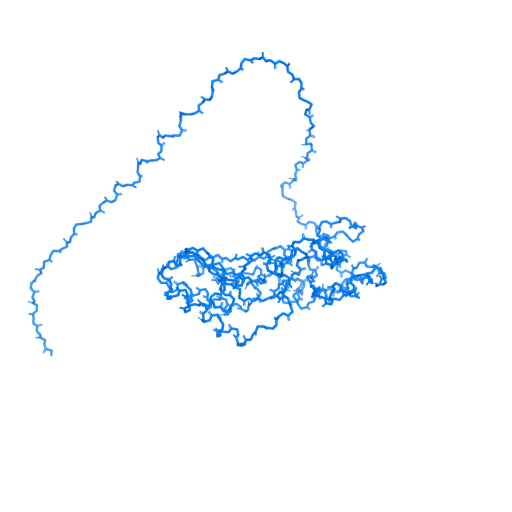7.420 1.00 83.81 130 ALA A C 1
ATOM 1039 O O . ALA A 1 130 ? 3.090 1.578 -28.096 1.00 83.81 130 ALA A O 1
ATOM 1040 N N . ASP A 1 131 ? 1.728 0.670 -26.562 1.00 88.88 131 ASP A N 1
ATOM 1041 C CA . ASP A 1 131 ? 0.953 1.893 -26.350 1.00 88.88 131 ASP A CA 1
ATOM 1042 C C . ASP A 1 131 ? 1.623 2.819 -25.322 1.00 88.88 131 ASP A C 1
ATOM 1044 O O . ASP A 1 131 ? 1.559 2.623 -24.106 1.00 88.88 131 ASP A O 1
ATOM 1048 N N . GLU A 1 132 ? 2.244 3.899 -25.799 1.00 86.31 132 GLU A N 1
ATOM 1049 C CA . GLU A 1 132 ? 2.820 4.928 -24.925 1.00 86.31 132 GLU A CA 1
ATOM 1050 C C . GLU A 1 132 ? 1.764 5.693 -24.108 1.00 86.31 132 GLU A C 1
ATOM 1052 O O . GLU A 1 132 ? 2.097 6.288 -23.077 1.00 86.31 132 GLU A O 1
ATOM 1057 N N . LYS A 1 133 ? 0.493 5.665 -24.531 1.00 91.06 133 LYS A N 1
ATOM 1058 C CA . LYS A 1 133 ? -0.637 6.327 -23.864 1.00 91.06 133 LYS A CA 1
ATOM 1059 C C . LYS A 1 133 ? -1.403 5.399 -22.923 1.00 91.06 133 LYS A C 1
ATOM 1061 O O . LYS A 1 133 ? -2.380 5.859 -22.321 1.00 91.06 133 LYS A O 1
ATOM 1066 N N . ASP A 1 134 ? -0.943 4.160 -22.738 1.00 93.75 134 ASP A N 1
ATOM 1067 C CA . ASP A 1 134 ? -1.592 3.191 -21.862 1.00 93.75 134 ASP A CA 1
ATOM 1068 C C . ASP A 1 134 ? -1.837 3.810 -20.462 1.00 93.75 134 ASP A C 1
ATOM 1070 O O . ASP A 1 134 ? -0.937 4.397 -19.834 1.00 93.75 134 ASP A O 1
ATOM 1074 N N . PRO A 1 135 ? -3.074 3.727 -19.940 1.00 94.75 135 PRO A N 1
ATOM 1075 C CA . PRO A 1 135 ? -3.448 4.406 -18.706 1.00 94.75 135 PRO A CA 1
ATOM 1076 C C . PRO A 1 135 ? -2.758 3.829 -17.463 1.00 94.75 135 PRO A C 1
ATOM 1078 O O . PRO A 1 135 ? -2.642 4.531 -16.455 1.00 94.75 135 PRO A O 1
ATOM 1081 N N . LEU A 1 136 ? -2.298 2.575 -17.487 1.00 94.38 136 LEU A N 1
ATOM 1082 C CA . LEU A 1 136 ? -1.522 1.978 -16.401 1.00 94.38 136 LEU A CA 1
ATOM 1083 C C . LEU A 1 136 ? -0.095 2.519 -16.393 1.00 94.38 136 LEU A C 1
ATOM 1085 O O . LEU A 1 136 ? 0.424 2.782 -15.302 1.00 94.38 136 LEU A O 1
ATOM 1089 N N . ARG A 1 137 ? 0.507 2.791 -17.562 1.00 93.88 137 ARG A N 1
ATOM 1090 C CA . ARG A 1 137 ? 1.823 3.457 -17.641 1.00 93.88 137 ARG A CA 1
ATOM 1091 C C . ARG A 1 137 ? 1.796 4.787 -16.904 1.00 93.88 137 ARG A C 1
ATOM 1093 O O . ARG A 1 137 ? 2.601 4.993 -16.001 1.00 93.88 137 ARG A O 1
ATOM 1100 N N . ARG A 1 138 ? 0.793 5.635 -17.159 1.00 92.94 138 ARG A N 1
ATOM 1101 C CA . ARG A 1 138 ? 0.622 6.928 -16.456 1.00 92.94 138 ARG A CA 1
ATOM 1102 C C . ARG A 1 138 ? 0.508 6.793 -14.933 1.00 92.94 138 ARG A C 1
ATOM 1104 O O . ARG A 1 138 ? 0.780 7.741 -14.202 1.00 92.94 138 ARG A O 1
ATOM 1111 N N . GLN A 1 139 ? 0.083 5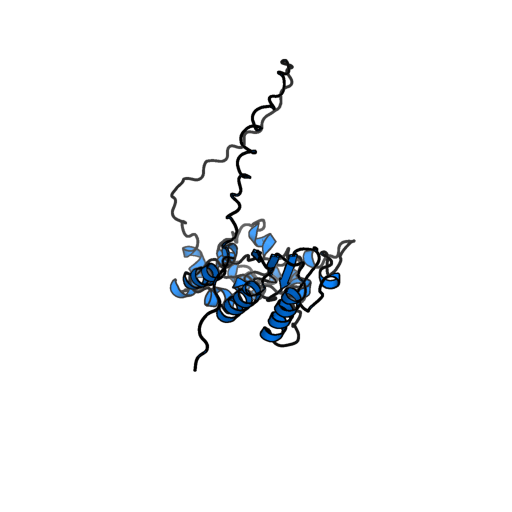.633 -14.437 1.00 96.12 139 GLN A N 1
ATOM 1112 C CA . GLN A 1 139 ? -0.080 5.390 -13.007 1.00 96.12 139 GLN A CA 1
ATOM 1113 C C . GLN A 1 139 ? 1.175 4.856 -12.323 1.00 96.12 139 GLN A C 1
ATOM 1115 O O . GLN A 1 139 ? 1.267 5.002 -11.105 1.00 96.12 139 GLN A O 1
ATOM 1120 N N . CYS A 1 140 ? 2.110 4.224 -13.037 1.00 95.56 140 CYS A N 1
ATOM 1121 C CA . CYS A 1 140 ? 3.254 3.544 -12.416 1.00 95.56 140 CYS A CA 1
ATOM 1122 C C . CYS A 1 140 ? 4.626 3.880 -13.020 1.00 95.56 140 CYS A C 1
ATOM 1124 O O . CYS A 1 140 ? 5.634 3.617 -12.365 1.00 95.56 140 CYS A O 1
ATOM 1126 N N . PHE A 1 141 ? 4.693 4.499 -14.201 1.00 95.38 141 PHE A N 1
ATOM 1127 C CA . PHE A 1 141 ? 5.957 4.835 -14.858 1.00 95.38 141 PHE A CA 1
ATOM 1128 C C . PHE A 1 141 ? 6.392 6.250 -14.491 1.00 95.38 141 PHE A C 1
ATOM 1130 O O . PHE A 1 141 ? 5.573 7.165 -14.553 1.00 95.38 141 PHE A O 1
ATOM 1137 N N . PRO A 1 142 ? 7.667 6.444 -14.120 1.00 94.88 142 PRO A N 1
ATOM 1138 C CA . PRO A 1 142 ? 8.173 7.760 -13.768 1.00 94.88 142 PRO A CA 1
ATOM 1139 C C . PRO A 1 142 ? 8.088 8.712 -14.961 1.00 94.88 142 PRO A C 1
ATOM 1141 O O . PRO A 1 142 ? 8.381 8.319 -16.088 1.00 94.88 142 PRO A O 1
ATOM 1144 N N . ASP A 1 143 ? 7.758 9.967 -14.691 1.00 93.06 143 ASP A N 1
ATOM 1145 C CA . ASP A 1 143 ? 7.663 11.023 -15.692 1.00 93.06 143 ASP A CA 1
ATOM 1146 C C . ASP A 1 143 ? 8.462 12.256 -15.237 1.00 93.06 143 ASP A C 1
ATOM 1148 O O . ASP A 1 143 ? 8.336 12.657 -14.076 1.00 93.06 143 ASP A O 1
ATOM 1152 N N . PRO A 1 144 ? 9.287 12.880 -16.103 1.00 92.81 144 PRO A N 1
ATOM 1153 C CA . PRO A 1 144 ? 10.034 14.094 -15.758 1.00 92.81 144 PRO A CA 1
ATOM 1154 C C . PRO A 1 144 ? 9.161 15.230 -15.213 1.00 92.81 144 PRO A C 1
ATOM 1156 O O . PRO A 1 144 ? 9.619 16.000 -14.369 1.00 92.81 144 PRO A O 1
ATOM 1159 N N . ARG A 1 145 ? 7.887 15.296 -15.625 1.00 91.12 145 ARG A N 1
ATOM 1160 C CA . ARG A 1 145 ? 6.914 16.285 -15.137 1.00 91.12 145 ARG A CA 1
ATOM 1161 C C . ARG A 1 145 ? 6.599 16.147 -13.651 1.00 91.12 145 ARG A C 1
ATOM 1163 O O . ARG A 1 145 ? 6.060 17.059 -13.045 1.00 91.12 145 ARG A O 1
ATOM 1170 N N . GLU A 1 146 ? 6.947 15.026 -13.030 1.00 90.62 146 GLU A N 1
ATOM 1171 C CA . GLU A 1 146 ? 6.824 14.879 -11.579 1.00 90.62 146 GLU A CA 1
ATOM 1172 C C . GLU A 1 146 ? 7.829 15.732 -10.800 1.00 90.62 146 GLU A C 1
ATOM 1174 O O . GLU A 1 146 ? 7.684 15.863 -9.589 1.00 90.62 146 GLU A O 1
ATOM 1179 N N . LEU A 1 147 ? 8.858 16.259 -11.468 1.00 88.44 147 LEU A N 1
ATOM 1180 C CA . LEU A 1 147 ? 9.817 17.198 -10.891 1.00 88.44 147 LEU A CA 1
ATOM 1181 C C . LEU A 1 147 ? 9.599 18.633 -11.373 1.00 88.44 147 LEU A C 1
ATOM 1183 O O . LEU A 1 147 ? 10.210 19.548 -10.822 1.00 88.44 147 LEU A O 1
ATOM 1187 N N . SER A 1 148 ? 8.779 18.841 -12.409 1.00 81.12 148 SER A N 1
ATOM 1188 C CA . SER A 1 148 ? 8.436 20.187 -12.857 1.00 81.12 148 SER A CA 1
ATOM 1189 C C . SER A 1 148 ? 7.464 20.795 -11.852 1.00 81.12 148 SER A C 1
ATOM 1191 O O . SER A 1 148 ? 6.269 20.509 -11.892 1.00 81.12 148 SER A O 1
ATOM 1193 N N . PHE A 1 149 ? 8.022 21.597 -10.950 1.00 65.00 149 PHE A N 1
ATOM 1194 C CA . PHE A 1 149 ? 7.309 22.383 -9.949 1.00 65.00 149 PHE A CA 1
ATOM 1195 C C . PHE A 1 149 ? 6.185 23.213 -10.590 1.00 65.00 149 PHE A C 1
ATOM 1197 O O . PHE A 1 149 ? 6.410 23.928 -11.569 1.00 65.00 149 PHE A O 1
ATOM 1204 N N . SER A 1 150 ? 4.993 23.170 -10.002 1.00 55.69 150 SER A N 1
ATOM 1205 C CA . SER A 1 150 ? 3.867 24.059 -10.298 1.00 55.69 150 SER A CA 1
ATOM 1206 C C . SER A 1 150 ? 3.506 24.921 -9.077 1.00 55.69 150 SER A C 1
ATOM 1208 O O . SER A 1 150 ? 3.673 24.518 -7.926 1.00 55.69 150 SER A O 1
ATOM 1210 N N . LEU A 1 151 ? 3.048 26.155 -9.315 1.00 40.12 151 LEU A N 1
ATOM 1211 C CA . LEU A 1 151 ? 2.645 27.097 -8.261 1.00 40.12 151 LEU A CA 1
ATOM 1212 C C . LEU A 1 151 ? 1.498 26.513 -7.410 1.00 40.12 151 LEU A C 1
ATOM 1214 O O . LEU A 1 151 ? 0.425 26.233 -7.937 1.00 40.12 151 LEU A O 1
ATOM 1218 N N . GLY A 1 152 ? 1.721 26.362 -6.097 1.00 52.78 152 GLY A N 1
ATOM 1219 C CA . GLY A 1 152 ? 0.754 25.798 -5.135 1.00 52.78 152 GLY A CA 1
ATOM 1220 C C . GLY A 1 152 ? 1.198 24.498 -4.446 1.00 52.78 152 GLY A C 1
ATOM 1221 O O . GLY A 1 152 ? 0.449 23.940 -3.645 1.00 52.78 152 GLY A O 1
ATOM 1222 N N . GLU A 1 153 ? 2.408 24.012 -4.736 1.00 59.00 153 GLU A N 1
ATOM 1223 C CA . GLU A 1 153 ? 2.959 22.768 -4.191 1.00 59.00 153 GLU A CA 1
ATOM 1224 C C . GLU A 1 153 ? 3.231 22.824 -2.681 1.00 59.00 153 GLU A C 1
ATOM 1226 O O . GLU A 1 153 ? 4.251 23.319 -2.204 1.00 59.00 153 GLU A O 1
ATOM 1231 N N . MET A 1 154 ? 2.306 22.246 -1.917 1.00 67.69 154 MET A N 1
ATOM 1232 C CA . MET A 1 154 ? 2.532 21.848 -0.533 1.00 67.69 154 MET A CA 1
ATOM 1233 C C . MET A 1 154 ? 3.102 20.428 -0.510 1.00 67.69 154 MET A C 1
ATOM 1235 O O . MET A 1 154 ? 2.532 19.518 -1.111 1.00 67.69 154 MET A O 1
ATOM 1239 N N . THR A 1 155 ? 4.199 20.219 0.222 1.00 80.25 155 THR A N 1
ATOM 1240 C CA . THR A 1 155 ? 4.789 18.886 0.447 1.00 80.25 155 THR A CA 1
ATOM 1241 C C . THR A 1 155 ? 3.765 17.910 1.021 1.00 80.25 155 THR A C 1
ATOM 1243 O O . THR A 1 155 ? 3.711 16.752 0.609 1.00 80.25 155 THR A O 1
ATOM 1246 N N . ASP A 1 156 ? 2.912 18.401 1.917 1.00 88.50 156 ASP A N 1
ATOM 1247 C CA . ASP A 1 156 ? 1.753 17.722 2.481 1.00 88.50 156 ASP A CA 1
ATOM 1248 C C . ASP A 1 156 ? 0.457 18.390 1.978 1.00 88.50 156 ASP A C 1
ATOM 1250 O O . ASP A 1 156 ? -0.128 19.218 2.682 1.00 88.50 156 ASP A O 1
ATOM 1254 N N . PRO A 1 157 ? -0.012 18.058 0.757 1.00 86.19 157 PRO A N 1
ATOM 1255 C CA . PRO A 1 157 ? -1.165 18.720 0.136 1.00 86.19 157 PRO A CA 1
ATOM 1256 C C . PRO A 1 157 ? -2.468 18.450 0.885 1.00 86.19 157 PRO A C 1
ATOM 1258 O O . PRO A 1 157 ? -3.456 19.161 0.719 1.00 86.19 157 PRO A O 1
ATOM 1261 N N . LEU A 1 158 ? -2.482 17.403 1.708 1.00 89.94 158 LEU A N 1
ATOM 1262 C CA . LEU A 1 158 ? -3.620 17.078 2.537 1.00 89.94 158 LEU A CA 1
ATOM 1263 C C . LEU A 1 158 ? -3.529 17.747 3.907 1.00 89.94 158 LEU A C 1
ATOM 1265 O O . LEU A 1 158 ? -4.563 17.799 4.559 1.00 89.94 158 LEU A O 1
ATOM 1269 N N . GLY A 1 159 ? -2.378 18.249 4.364 1.00 90.81 159 GLY A N 1
ATOM 1270 C CA . GLY A 1 159 ? -2.195 18.783 5.720 1.00 90.81 159 GLY A CA 1
ATOM 1271 C C . GLY A 1 159 ? -2.345 17.711 6.807 1.00 90.81 159 GLY A C 1
ATOM 1272 O O . GLY A 1 159 ? -2.942 17.952 7.855 1.00 90.81 159 GLY A O 1
ATOM 1273 N N . GLU A 1 160 ? -1.913 16.487 6.522 1.00 93.19 160 GLU A N 1
ATOM 1274 C CA . GLU A 1 160 ? -1.933 15.342 7.434 1.00 93.19 160 GLU A CA 1
ATOM 1275 C C . GLU A 1 160 ? -1.089 15.569 8.690 1.00 93.19 160 GLU A C 1
ATOM 1277 O O . GLU A 1 160 ? -1.542 15.236 9.785 1.00 93.19 160 GLU A O 1
ATOM 1282 N N . GLU A 1 161 ? 0.094 16.169 8.546 1.00 91.06 161 GLU A N 1
ATOM 1283 C CA . GLU A 1 161 ? 1.073 16.358 9.626 1.00 91.06 161 GLU A CA 1
ATOM 1284 C C . GLU A 1 161 ? 0.522 17.222 10.759 1.00 91.06 161 GLU A C 1
ATOM 1286 O O . GLU A 1 161 ? 0.693 16.892 11.930 1.00 91.06 161 GLU A O 1
ATOM 1291 N N . ARG A 1 162 ? -0.248 18.263 10.423 1.00 92.62 162 ARG A N 1
ATOM 1292 C CA . ARG A 1 162 ? -0.895 19.155 11.404 1.00 92.62 162 ARG A CA 1
ATOM 1293 C C . ARG A 1 162 ? -1.894 18.437 12.311 1.00 92.62 162 ARG A C 1
ATOM 1295 O O . ARG A 1 162 ? -2.228 18.934 13.377 1.00 92.62 162 ARG A O 1
ATOM 1302 N N . THR A 1 163 ? -2.394 17.291 11.861 1.00 93.44 163 THR A N 1
ATOM 1303 C CA . THR A 1 163 ? -3.392 16.470 12.561 1.00 93.44 163 THR A CA 1
ATOM 1304 C C . THR A 1 163 ? -2.823 15.116 12.992 1.00 93.44 163 THR A C 1
ATOM 1306 O O . THR A 1 163 ? -3.578 14.209 13.337 1.00 93.44 163 THR A O 1
ATOM 1309 N N . MET A 1 164 ? -1.496 14.954 12.949 1.00 92.56 164 MET A N 1
ATOM 1310 C CA . MET A 1 164 ? -0.805 13.723 13.320 1.00 92.56 164 MET A CA 1
ATOM 1311 C C . MET A 1 164 ? -0.412 13.755 14.802 1.00 92.56 164 MET A C 1
ATOM 1313 O O . MET A 1 164 ? 0.718 14.081 15.151 1.00 92.56 164 MET A O 1
ATOM 1317 N N . LEU A 1 165 ? -1.363 13.431 15.682 1.00 86.12 165 LEU A N 1
ATOM 1318 C CA . LEU A 1 165 ? -1.194 13.531 17.142 1.00 86.12 165 LEU A CA 1
ATOM 1319 C C . LEU A 1 165 ? -0.211 12.495 17.709 1.00 86.12 165 LEU A C 1
ATOM 1321 O O . LEU A 1 165 ? 0.411 12.713 18.746 1.00 86.12 165 LEU A O 1
ATOM 1325 N N . VAL A 1 166 ? -0.074 11.364 17.018 1.00 91.38 166 VAL A N 1
ATOM 1326 C CA . VAL A 1 166 ? 0.907 10.307 17.284 1.00 91.38 166 VAL A CA 1
ATOM 1327 C C . VAL A 1 166 ? 1.540 9.926 15.945 1.00 91.38 166 VAL A C 1
ATOM 1329 O O . VAL A 1 166 ? 0.827 9.934 14.938 1.00 91.38 166 VAL A O 1
ATOM 1332 N N . PRO A 1 167 ? 2.841 9.578 15.874 1.00 90.81 167 PRO A N 1
ATOM 1333 C CA . PRO A 1 167 ? 3.489 9.222 14.615 1.00 90.81 167 PRO A CA 1
ATOM 1334 C C . PRO A 1 167 ? 2.709 8.180 13.803 1.00 90.81 167 PRO A C 1
ATOM 1336 O O . PRO A 1 167 ? 2.602 7.019 14.188 1.00 90.81 167 PRO A O 1
ATOM 1339 N N . GLY A 1 168 ? 2.192 8.607 12.649 1.00 92.56 168 GLY A N 1
ATOM 1340 C CA . GLY A 1 168 ? 1.405 7.788 11.729 1.00 92.56 168 GLY A CA 1
ATOM 1341 C C . GLY A 1 168 ? -0.100 7.731 12.014 1.00 92.56 168 GLY A C 1
ATOM 1342 O O . GLY A 1 168 ? -0.809 7.135 11.212 1.00 92.56 168 GLY A O 1
ATOM 1343 N N . LEU A 1 169 ? -0.615 8.353 13.077 1.00 96.44 169 LEU A N 1
ATOM 1344 C CA . LEU A 1 169 ? -2.052 8.437 13.352 1.00 96.44 169 LEU A CA 1
ATOM 1345 C C . LEU A 1 169 ? -2.577 9.844 13.076 1.00 96.44 169 LEU A C 1
ATOM 1347 O O . LEU A 1 169 ? -2.270 10.786 13.802 1.00 96.44 169 LEU A O 1
ATOM 1351 N N . ILE A 1 170 ? -3.386 9.972 12.031 1.00 96.56 170 ILE A N 1
ATOM 1352 C CA . ILE A 1 170 ? -3.988 11.232 11.597 1.00 96.56 170 ILE A CA 1
ATOM 1353 C C . ILE A 1 170 ? -5.410 11.309 12.149 1.00 96.56 170 ILE A C 1
ATOM 1355 O O . ILE A 1 170 ? -6.270 10.514 11.767 1.00 96.56 170 ILE A O 1
ATOM 1359 N N . HIS A 1 171 ? -5.682 12.286 13.010 1.00 96.44 171 HIS A N 1
ATOM 1360 C CA . HIS A 1 171 ? -6.997 12.521 13.610 1.00 96.44 171 HIS A CA 1
ATOM 1361 C C . HIS A 1 171 ? -7.508 13.909 13.219 1.00 96.44 171 HIS A C 1
ATOM 1363 O O . HIS A 1 171 ? -7.386 14.885 13.950 1.00 96.44 171 HIS A O 1
ATOM 1369 N N . ARG A 1 172 ? -8.035 14.004 11.995 1.00 95.12 172 ARG A N 1
ATOM 1370 C CA . ARG A 1 172 ? -8.581 15.255 11.438 1.00 95.12 172 ARG A CA 1
ATOM 1371 C C . ARG A 1 172 ? -10.048 15.476 11.776 1.00 95.12 172 ARG A C 1
ATOM 1373 O O . ARG A 1 172 ? -10.483 16.612 11.918 1.00 95.12 172 ARG A O 1
ATOM 1380 N N . TYR A 1 173 ? -10.818 14.395 11.793 1.00 96.12 173 TYR A N 1
ATOM 1381 C CA . TYR A 1 173 ? -12.263 14.443 11.960 1.00 96.12 173 TYR A CA 1
ATOM 1382 C C . TYR A 1 173 ? -12.630 14.033 13.385 1.00 96.12 173 TYR A C 1
ATOM 1384 O O . TYR A 1 173 ? -11.966 13.155 13.926 1.00 96.12 173 TYR A O 1
ATOM 1392 N N . PRO A 1 174 ? -13.692 14.596 13.984 1.00 96.19 174 PRO A N 1
ATOM 1393 C CA . PRO A 1 174 ? -14.007 14.354 15.393 1.00 96.19 174 PRO A CA 1
ATOM 1394 C C . PRO A 1 174 ? -14.152 12.871 15.763 1.00 96.19 174 PRO A C 1
ATOM 1396 O O . PRO A 1 174 ? -13.704 12.452 16.831 1.00 96.19 174 PRO A O 1
ATOM 1399 N N . ASP A 1 175 ? -14.740 12.084 14.861 1.00 97.75 175 ASP A N 1
ATOM 1400 C CA . ASP A 1 175 ? -15.207 10.721 15.111 1.00 97.75 175 ASP A CA 1
ATOM 1401 C C . ASP A 1 175 ? -14.363 9.611 14.471 1.00 97.75 175 ASP A C 1
ATOM 1403 O O . ASP A 1 175 ? -14.675 8.431 14.636 1.00 97.75 175 ASP A O 1
ATOM 1407 N N . ARG A 1 176 ? -13.301 9.957 13.733 1.00 98.00 176 ARG A N 1
ATOM 1408 C CA . ARG A 1 176 ? -12.503 8.973 12.991 1.00 98.00 176 ARG A CA 1
ATOM 1409 C C . ARG A 1 176 ? -11.052 9.374 12.810 1.00 98.00 176 ARG A C 1
ATOM 1411 O O . ARG A 1 176 ? -10.731 10.547 12.603 1.00 98.00 176 ARG A O 1
ATOM 1418 N N . CYS A 1 177 ? -10.184 8.374 12.778 1.00 98.06 177 CYS A N 1
ATOM 1419 C CA . CYS A 1 177 ? -8.761 8.553 12.515 1.00 98.06 177 CYS A CA 1
ATOM 1420 C C . CYS A 1 177 ? -8.260 7.630 11.393 1.00 98.06 177 CYS A C 1
ATOM 1422 O O . CYS A 1 177 ? -8.898 6.641 11.029 1.00 98.06 177 CYS A O 1
ATOM 1424 N N . LEU A 1 178 ? -7.108 7.979 10.818 1.00 97.94 178 LEU A N 1
ATOM 1425 C CA . LEU A 1 178 ? -6.407 7.189 9.810 1.00 97.94 178 LEU A CA 1
ATOM 1426 C C . LEU A 1 178 ? -5.045 6.757 10.355 1.00 97.94 178 LEU A C 1
ATOM 1428 O O . LEU A 1 178 ? -4.224 7.597 10.717 1.00 97.94 178 LEU A O 1
ATOM 1432 N N . ALA A 1 179 ? -4.802 5.450 10.383 1.00 97.50 179 ALA A N 1
ATOM 1433 C CA . ALA A 1 179 ? -3.562 4.840 10.846 1.00 97.50 179 ALA A CA 1
ATOM 1434 C C . ALA A 1 179 ? -2.674 4.454 9.654 1.00 97.50 179 ALA A C 1
ATOM 1436 O O . ALA A 1 179 ? -3.026 3.583 8.862 1.00 97.50 179 ALA A O 1
ATOM 1437 N N . ILE A 1 180 ? -1.509 5.083 9.526 1.00 95.75 180 ILE A N 1
ATOM 1438 C CA . ILE A 1 180 ? -0.463 4.760 8.550 1.00 95.75 180 ILE A CA 1
ATOM 1439 C C . ILE A 1 180 ? 0.411 3.649 9.136 1.00 95.75 180 ILE A C 1
ATOM 1441 O O . ILE A 1 180 ? 1.377 3.910 9.853 1.00 95.75 180 ILE A O 1
ATOM 1445 N N . VAL A 1 181 ? 0.075 2.395 8.830 1.00 95.25 181 VAL A N 1
ATOM 1446 C CA . VAL A 1 181 ? 0.741 1.230 9.446 1.00 95.25 181 VAL A CA 1
ATOM 1447 C C . VAL A 1 181 ? 2.037 0.820 8.742 1.00 95.25 181 VAL A C 1
ATOM 1449 O O . VAL A 1 181 ? 2.881 0.143 9.325 1.00 95.25 181 VAL A O 1
ATOM 1452 N N . THR A 1 182 ? 2.220 1.244 7.492 1.00 93.50 182 THR A N 1
ATOM 1453 C CA . THR A 1 182 ? 3.425 1.001 6.688 1.00 93.50 182 THR A CA 1
ATOM 1454 C C . THR A 1 182 ? 3.616 2.100 5.642 1.00 93.50 182 THR A C 1
ATOM 1456 O O . THR A 1 182 ? 2.655 2.778 5.283 1.00 93.50 182 THR A O 1
ATOM 1459 N N . GLY A 1 183 ? 4.843 2.273 5.146 1.00 92.31 183 GLY A N 1
ATOM 1460 C CA . GLY A 1 183 ? 5.150 3.083 3.958 1.00 92.31 183 GLY A CA 1
ATOM 1461 C C . GLY A 1 183 ? 5.225 2.267 2.661 1.00 92.31 183 GLY A C 1
ATOM 1462 O O . GLY A 1 183 ? 5.280 2.843 1.577 1.00 92.31 183 GLY A O 1
ATOM 1463 N N . ASP A 1 184 ? 5.207 0.936 2.759 1.00 93.06 184 ASP A N 1
ATOM 1464 C CA . ASP A 1 184 ? 5.361 0.047 1.611 1.00 93.06 184 ASP A CA 1
ATOM 1465 C C . ASP A 1 184 ? 4.041 -0.135 0.854 1.00 93.06 184 ASP A C 1
ATOM 1467 O O . ASP A 1 184 ? 3.011 -0.438 1.449 1.00 93.06 184 ASP A O 1
ATOM 1471 N N . CYS A 1 185 ? 4.089 -0.022 -0.474 1.00 96.38 185 CYS A N 1
ATOM 1472 C CA . CYS A 1 185 ? 3.018 -0.418 -1.397 1.00 96.38 185 CYS A CA 1
ATOM 1473 C C . CYS A 1 185 ? 3.515 -1.549 -2.301 1.00 96.38 185 CYS A C 1
ATOM 1475 O O . CYS A 1 185 ? 4.722 -1.701 -2.482 1.00 96.38 185 CYS A O 1
ATOM 1477 N N . ALA A 1 186 ? 2.613 -2.287 -2.953 1.00 97.06 186 ALA A N 1
ATOM 1478 C CA . ALA A 1 186 ? 2.986 -3.249 -3.988 1.00 97.06 186 ALA A CA 1
ATOM 1479 C C . ALA A 1 186 ? 3.465 -2.506 -5.242 1.00 97.06 186 ALA A C 1
ATOM 1481 O O . ALA A 1 186 ? 4.538 -2.790 -5.767 1.00 97.06 186 ALA A O 1
ATOM 1482 N N . VAL A 1 187 ? 2.724 -1.476 -5.651 1.00 97.81 187 VAL A N 1
ATOM 1483 C CA . VAL A 1 187 ? 3.100 -0.553 -6.726 1.00 97.81 187 VAL A CA 1
ATOM 1484 C C . VAL A 1 187 ? 3.180 0.864 -6.169 1.00 97.81 187 VAL A C 1
ATOM 1486 O O . VAL A 1 187 ? 2.278 1.304 -5.457 1.00 97.81 187 VAL A O 1
ATOM 1489 N N . TYR A 1 188 ? 4.238 1.592 -6.513 1.00 97.25 188 TYR A N 1
ATOM 1490 C CA . TYR A 1 188 ? 4.371 3.010 -6.193 1.00 97.25 188 TYR A CA 1
ATOM 1491 C C . TYR A 1 188 ? 3.669 3.869 -7.245 1.00 97.25 188 TYR A C 1
ATOM 1493 O O . TYR A 1 188 ? 4.210 4.186 -8.303 1.00 97.25 188 TYR A O 1
ATOM 1501 N N . CYS A 1 189 ? 2.422 4.228 -6.934 1.00 96.94 189 CYS A N 1
ATOM 1502 C CA . CYS A 1 189 ? 1.552 5.019 -7.796 1.00 96.94 189 CYS A CA 1
ATOM 1503 C C . CYS A 1 189 ? 2.126 6.426 -8.020 1.00 96.94 189 CYS A C 1
ATOM 1505 O O . CYS A 1 189 ? 2.323 7.180 -7.066 1.00 96.94 189 CYS A O 1
ATOM 1507 N N . ARG A 1 190 ? 2.308 6.839 -9.274 1.00 95.38 190 ARG A N 1
ATOM 1508 C CA . ARG A 1 190 ? 2.859 8.160 -9.637 1.00 95.38 190 ARG A CA 1
ATOM 1509 C C . ARG A 1 190 ? 1.920 9.330 -9.347 1.00 95.38 190 ARG A C 1
ATOM 1511 O O . ARG A 1 190 ? 2.310 10.477 -9.496 1.00 95.38 190 ARG A O 1
ATOM 1518 N N . HIS A 1 191 ? 0.716 9.056 -8.865 1.00 93.81 191 HIS A N 1
ATOM 1519 C CA . HIS A 1 191 ? -0.254 10.039 -8.379 1.00 93.81 191 HIS A CA 1
ATOM 1520 C C . HIS A 1 191 ? -0.487 9.914 -6.860 1.00 93.81 191 HIS A C 1
ATOM 1522 O O . HIS A 1 191 ? -1.531 10.306 -6.355 1.00 93.81 191 HIS A O 1
ATOM 1528 N N . CYS A 1 192 ? 0.439 9.300 -6.114 1.00 94.06 192 CYS A N 1
ATOM 1529 C CA . CYS A 1 192 ? 0.285 9.130 -4.671 1.00 94.06 192 CYS A CA 1
ATOM 1530 C C . CYS A 1 192 ? 0.404 10.469 -3.920 1.00 94.06 192 CYS A C 1
ATOM 1532 O O . CYS A 1 192 ? 1.447 11.117 -3.965 1.00 94.06 192 CYS A O 1
ATOM 1534 N N . ASN A 1 193 ? -0.614 10.818 -3.127 1.00 91.56 193 ASN A N 1
ATOM 1535 C CA . ASN A 1 193 ? -0.615 12.016 -2.269 1.00 91.56 193 ASN A CA 1
ATOM 1536 C C . ASN A 1 193 ? 0.455 11.973 -1.158 1.00 91.56 193 ASN A C 1
ATOM 1538 O O . ASN A 1 193 ? 0.743 12.985 -0.526 1.00 91.56 193 ASN A O 1
ATOM 1542 N N . ARG A 1 194 ? 1.044 10.796 -0.904 1.00 91.31 194 ARG A N 1
ATOM 1543 C CA . ARG A 1 194 ? 2.056 10.555 0.138 1.00 91.31 194 ARG A CA 1
ATOM 1544 C C . ARG A 1 194 ? 3.443 10.248 -0.426 1.00 91.31 194 ARG A C 1
ATOM 1546 O O . ARG A 1 194 ? 4.253 9.630 0.259 1.00 91.31 194 ARG A O 1
ATOM 1553 N N . LYS A 1 195 ? 3.752 10.685 -1.655 1.00 90.31 195 LYS A N 1
ATOM 1554 C CA . LYS A 1 195 ? 5.093 10.527 -2.257 1.00 90.31 195 LYS A CA 1
ATOM 1555 C C . LYS A 1 195 ? 6.231 10.998 -1.345 1.00 90.31 195 LYS A C 1
ATOM 1557 O O . LYS A 1 195 ? 7.283 10.362 -1.341 1.00 90.31 195 LYS A O 1
ATOM 1562 N N . ARG A 1 196 ? 6.005 12.053 -0.546 1.00 88.12 196 ARG A N 1
ATOM 1563 C CA . ARG A 1 196 ? 6.969 12.571 0.445 1.00 88.12 196 ARG A CA 1
ATOM 1564 C C . ARG A 1 196 ? 7.487 11.487 1.402 1.00 88.12 196 ARG A C 1
ATOM 1566 O O . ARG A 1 196 ? 8.663 11.469 1.736 1.00 88.12 196 ARG A O 1
ATOM 1573 N N . MET A 1 197 ? 6.639 10.506 1.722 1.00 87.94 197 MET A N 1
ATOM 1574 C CA . MET A 1 197 ? 6.914 9.478 2.725 1.00 87.94 197 MET A CA 1
ATOM 1575 C C . MET A 1 197 ? 7.708 8.276 2.195 1.00 87.94 197 MET A C 1
ATOM 1577 O O . MET A 1 197 ? 8.170 7.464 2.990 1.00 87.94 197 MET A O 1
ATOM 1581 N N . TRP A 1 198 ? 7.881 8.116 0.877 1.00 89.12 198 TRP A N 1
ATOM 1582 C CA . TRP A 1 198 ? 8.474 6.897 0.296 1.00 89.12 198 TRP A CA 1
ATOM 1583 C C . TRP A 1 198 ? 9.947 6.668 0.650 1.00 89.12 198 TRP A C 1
ATOM 1585 O O . TRP A 1 198 ? 10.433 5.542 0.548 1.00 89.12 198 TRP A O 1
ATOM 1595 N N . ARG A 1 199 ? 10.671 7.723 1.034 1.00 83.12 199 ARG A N 1
ATOM 1596 C CA . ARG A 1 199 ? 12.081 7.646 1.453 1.00 83.12 199 ARG A CA 1
ATOM 1597 C C . ARG A 1 199 ? 12.277 7.853 2.949 1.00 83.12 199 ARG A C 1
ATOM 1599 O O . ARG A 1 199 ? 13.389 7.678 3.444 1.00 83.12 199 ARG A O 1
ATOM 1606 N N . GLU A 1 200 ? 11.219 8.212 3.664 1.00 81.00 200 GLU A N 1
ATOM 1607 C CA . GLU A 1 200 ? 11.289 8.432 5.097 1.00 81.00 200 GLU A CA 1
ATOM 1608 C C . GLU A 1 200 ? 11.453 7.101 5.825 1.00 81.00 200 GLU A C 1
ATOM 1610 O O . GLU A 1 200 ? 10.595 6.216 5.767 1.00 81.00 200 GLU A O 1
ATOM 1615 N N . LYS A 1 201 ? 12.539 6.974 6.585 1.00 74.06 201 LYS A N 1
ATOM 1616 C CA . LYS A 1 201 ? 12.636 5.921 7.591 1.00 74.06 201 LYS A CA 1
ATOM 1617 C C . LYS A 1 201 ? 11.782 6.337 8.781 1.00 74.06 201 LYS A C 1
ATOM 1619 O O . LYS A 1 201 ? 11.983 7.411 9.341 1.00 74.06 201 LYS A O 1
ATOM 1624 N N . LYS A 1 202 ? 10.831 5.492 9.181 1.00 72.31 202 LYS A N 1
ATOM 1625 C CA . LYS A 1 202 ? 10.057 5.740 10.400 1.00 72.31 202 LYS A CA 1
ATOM 1626 C C . LYS A 1 202 ? 10.908 5.356 11.617 1.00 72.31 202 LYS A C 1
ATOM 1628 O O . LYS A 1 202 ? 11.346 4.207 11.677 1.00 72.31 202 LYS A O 1
ATOM 1633 N N . PRO A 1 203 ? 11.156 6.281 12.562 1.00 67.25 203 PRO A N 1
ATOM 1634 C CA . PRO A 1 203 ? 11.909 5.971 13.771 1.00 67.25 203 PRO A CA 1
ATOM 1635 C C . PRO A 1 203 ? 11.142 4.976 14.658 1.00 67.25 203 PRO A C 1
ATOM 1637 O O . PRO A 1 203 ? 9.914 4.857 14.572 1.00 67.25 203 PRO A O 1
ATOM 1640 N N . GLY A 1 204 ? 11.876 4.248 15.500 1.00 75.12 204 GLY A N 1
ATOM 1641 C CA . GLY A 1 204 ? 11.328 3.238 16.410 1.00 75.12 204 GLY A CA 1
ATOM 1642 C C . GLY A 1 204 ? 10.928 1.923 15.732 1.00 75.12 204 GLY A C 1
ATOM 1643 O O . GLY A 1 204 ? 10.977 1.775 14.506 1.00 75.12 204 GLY A O 1
ATOM 1644 N N . GLY A 1 205 ? 10.526 0.943 16.537 1.00 85.62 205 GLY A N 1
ATOM 1645 C CA . GLY A 1 205 ? 10.013 -0.321 16.026 1.00 85.62 205 GLY A CA 1
ATOM 1646 C C . GLY A 1 205 ? 8.556 -0.209 15.563 1.00 85.62 205 GLY A C 1
ATOM 1647 O O . GLY A 1 205 ? 7.796 0.684 15.945 1.00 85.62 205 GLY A O 1
ATOM 1648 N N . VAL A 1 206 ? 8.173 -1.101 14.645 1.00 89.25 206 VAL A N 1
ATOM 1649 C CA . VAL A 1 206 ? 6.818 -1.124 14.065 1.00 89.25 206 VAL A CA 1
ATOM 1650 C C . VAL A 1 206 ? 5.775 -1.350 15.154 1.00 89.25 206 VAL A C 1
ATOM 1652 O O . VAL A 1 206 ? 4.735 -0.699 15.149 1.00 89.25 206 VAL A O 1
ATOM 1655 N N . ARG A 1 207 ? 6.059 -2.252 16.096 1.00 93.06 207 ARG A N 1
ATOM 1656 C CA . ARG A 1 207 ? 5.114 -2.653 17.133 1.00 93.06 207 ARG A CA 1
ATOM 1657 C C . ARG A 1 207 ? 4.805 -1.509 18.093 1.00 93.06 207 ARG A C 1
ATOM 1659 O O . ARG A 1 207 ? 3.643 -1.272 18.397 1.00 93.06 207 ARG A O 1
ATOM 1666 N N . GLU A 1 208 ? 5.831 -0.794 18.523 1.00 93.56 208 GLU A N 1
ATOM 1667 C CA . GLU A 1 208 ? 5.751 0.325 19.456 1.00 93.56 208 GLU A CA 1
ATOM 1668 C C . GLU A 1 208 ? 4.946 1.470 18.844 1.00 93.56 208 GLU A C 1
ATOM 1670 O O . GLU A 1 208 ? 4.059 2.021 19.491 1.00 93.56 208 GLU A O 1
ATOM 1675 N N . ARG A 1 209 ? 5.184 1.776 17.559 1.00 93.44 209 ARG A N 1
ATOM 1676 C CA . ARG A 1 209 ? 4.383 2.776 16.842 1.00 93.44 209 ARG A CA 1
ATOM 1677 C C . ARG A 1 209 ? 2.914 2.384 16.781 1.00 93.44 209 ARG A C 1
ATOM 1679 O O . ARG A 1 209 ? 2.066 3.208 17.095 1.00 93.44 209 ARG A O 1
ATOM 1686 N N . LEU A 1 210 ? 2.609 1.146 16.390 1.00 96.31 210 LEU A N 1
ATOM 1687 C CA . LEU A 1 210 ? 1.225 0.676 16.315 1.00 96.31 210 LEU A CA 1
ATOM 1688 C C . LEU A 1 210 ? 0.553 0.653 17.695 1.00 96.31 210 LEU A C 1
ATOM 1690 O O . LEU A 1 210 ? -0.608 1.034 17.801 1.00 96.31 210 LEU A O 1
ATOM 1694 N N . GLN A 1 211 ? 1.278 0.279 18.752 1.00 97.25 211 GLN A N 1
ATOM 1695 C CA . GLN A 1 211 ? 0.768 0.331 20.123 1.00 97.25 211 GLN A CA 1
ATOM 1696 C C . GLN A 1 211 ? 0.401 1.765 20.518 1.00 97.25 211 GLN A C 1
ATOM 1698 O O . GLN A 1 211 ? -0.713 1.996 20.972 1.00 97.25 211 GLN A O 1
ATOM 1703 N N . ALA A 1 212 ? 1.269 2.741 20.236 1.00 96.75 212 ALA A N 1
ATOM 1704 C CA . ALA A 1 212 ? 0.980 4.145 20.516 1.00 96.75 212 ALA A CA 1
ATOM 1705 C C . ALA A 1 212 ? -0.281 4.651 19.784 1.00 96.75 212 ALA A C 1
ATOM 1707 O O . ALA A 1 212 ? -1.005 5.500 20.309 1.00 96.75 212 ALA A O 1
ATOM 1708 N N . MET A 1 213 ? -0.575 4.121 18.587 1.00 97.44 213 MET A N 1
ATOM 1709 C CA . MET A 1 213 ? -1.828 4.418 17.884 1.00 97.44 213 MET A CA 1
ATOM 1710 C C . MET A 1 213 ? -3.040 3.851 18.630 1.00 97.44 213 MET A C 1
ATOM 1712 O O . MET A 1 213 ? -4.011 4.577 18.838 1.00 97.44 213 MET A O 1
ATOM 1716 N N . VAL A 1 214 ? -2.978 2.583 19.056 1.00 98.25 214 VAL A N 1
ATOM 1717 C CA . VAL A 1 214 ? -4.042 1.940 19.849 1.00 98.25 214 VAL A CA 1
ATOM 1718 C C . VAL A 1 214 ? -4.278 2.712 21.148 1.00 98.25 214 VAL A C 1
ATOM 1720 O O . VAL A 1 214 ? -5.419 3.034 21.465 1.00 98.25 214 VAL A O 1
ATOM 1723 N N . ASP A 1 215 ? -3.212 3.090 21.856 1.00 98.12 215 ASP A N 1
ATOM 1724 C CA . ASP A 1 215 ? -3.291 3.816 23.128 1.00 98.12 215 ASP A CA 1
ATOM 1725 C C . ASP A 1 215 ? -3.927 5.203 22.971 1.00 98.12 215 ASP A C 1
ATOM 1727 O O . ASP A 1 215 ? -4.601 5.704 23.873 1.00 98.12 215 ASP A O 1
ATOM 1731 N N . HIS A 1 216 ? -3.706 5.863 21.832 1.00 97.69 216 HIS A N 1
ATOM 1732 C CA . HIS A 1 216 ? -4.366 7.127 21.525 1.00 97.69 216 HIS A CA 1
ATOM 1733 C C . HIS A 1 216 ? -5.859 6.930 21.247 1.00 97.69 216 HIS A C 1
ATOM 1735 O O . HIS A 1 216 ? -6.679 7.666 21.796 1.00 97.69 216 HIS A O 1
ATOM 1741 N N . VAL A 1 217 ? -6.218 5.919 20.451 1.00 98.19 217 VAL A N 1
ATOM 1742 C CA . VAL A 1 217 ? -7.622 5.580 20.167 1.00 98.19 217 VAL A CA 1
ATOM 1743 C C . VAL A 1 217 ? -8.364 5.222 21.456 1.00 98.19 217 VAL A C 1
ATOM 1745 O O . VAL A 1 217 ? -9.440 5.761 21.709 1.00 98.19 217 VAL A O 1
ATOM 1748 N N . ALA A 1 218 ? -7.761 4.406 22.323 1.00 98.25 218 ALA A N 1
ATOM 1749 C CA . ALA A 1 218 ? -8.336 4.010 23.608 1.00 98.25 218 ALA A CA 1
ATOM 1750 C C . ALA A 1 218 ? -8.591 5.198 24.551 1.00 98.25 218 ALA A C 1
ATOM 1752 O O . ALA A 1 218 ? -9.591 5.216 25.264 1.00 98.25 218 ALA A O 1
ATOM 1753 N N . ARG A 1 219 ? -7.722 6.217 24.536 1.00 97.88 219 ARG A N 1
ATOM 1754 C CA . ARG A 1 219 ? -7.872 7.433 25.357 1.00 97.88 219 ARG A CA 1
ATOM 1755 C C . ARG A 1 219 ? -8.776 8.501 24.743 1.00 97.88 219 ARG A C 1
ATOM 1757 O O . ARG A 1 219 ? -8.986 9.529 25.381 1.00 97.88 219 ARG A O 1
ATOM 1764 N N . THR A 1 220 ? -9.309 8.277 23.542 1.00 98.00 220 THR A N 1
ATOM 1765 C CA . THR A 1 220 ? -10.090 9.280 22.804 1.00 98.00 220 THR A CA 1
ATOM 1766 C C . THR A 1 220 ? -11.485 8.737 22.478 1.00 98.00 220 THR A C 1
ATOM 1768 O O . THR A 1 220 ? -11.702 8.242 21.371 1.00 98.00 220 THR A O 1
ATOM 1771 N N . PRO A 1 221 ? -12.453 8.835 23.417 1.00 97.56 221 PRO A N 1
ATOM 1772 C CA . PRO A 1 221 ? -13.783 8.228 23.285 1.00 97.56 221 PRO A CA 1
ATOM 1773 C C . PRO A 1 221 ? -14.597 8.688 22.072 1.00 97.56 221 PRO A C 1
ATOM 1775 O O . PRO A 1 221 ? -15.556 8.025 21.689 1.00 97.56 221 PRO A O 1
ATOM 1778 N N . SER A 1 222 ? -14.245 9.828 21.468 1.00 97.75 222 SER A N 1
ATOM 1779 C CA . SER A 1 222 ? -14.930 10.317 20.274 1.00 97.75 222 SER A CA 1
ATOM 1780 C C . SER A 1 222 ? -14.621 9.486 19.026 1.00 97.75 222 SER A C 1
ATOM 1782 O O . SER A 1 222 ? -15.438 9.488 18.113 1.00 97.75 222 SER A O 1
ATOM 1784 N N . ILE A 1 223 ? -13.485 8.775 18.966 1.00 98.06 223 ILE A N 1
ATOM 1785 C CA . ILE A 1 223 ? -13.072 7.994 17.789 1.00 98.06 223 ILE A CA 1
ATOM 1786 C C . ILE A 1 223 ? -13.887 6.702 17.702 1.00 98.06 223 ILE A C 1
ATOM 1788 O O . ILE A 1 223 ? -13.576 5.713 18.354 1.00 98.06 223 ILE A O 1
ATOM 1792 N N . ARG A 1 224 ? -14.892 6.690 16.832 1.00 97.94 224 ARG A N 1
ATOM 1793 C CA . ARG A 1 224 ? -15.737 5.519 16.565 1.00 97.94 224 ARG A CA 1
ATOM 1794 C C . ARG A 1 224 ? -15.238 4.699 15.384 1.00 97.94 224 ARG A C 1
ATOM 1796 O O . ARG A 1 224 ? -15.583 3.529 15.247 1.00 97.94 224 ARG A O 1
ATOM 1803 N N . GLU A 1 225 ? -14.414 5.295 14.529 1.00 98.25 225 GLU A N 1
ATOM 1804 C CA . GLU A 1 225 ? -13.902 4.646 13.329 1.00 98.25 225 GLU A CA 1
ATOM 1805 C C . GLU A 1 225 ? -12.384 4.779 13.181 1.00 98.25 225 GLU A C 1
ATOM 1807 O O . GLU A 1 225 ? -11.814 5.869 13.280 1.00 98.25 225 GLU A O 1
ATOM 1812 N N . VAL A 1 226 ? -11.735 3.665 12.838 1.00 98.25 226 VAL A N 1
ATOM 1813 C CA . VAL A 1 226 ? -10.305 3.625 12.521 1.00 98.25 226 VAL A CA 1
ATOM 1814 C C . VAL A 1 226 ? -10.092 3.113 11.099 1.00 98.25 226 VAL A C 1
ATOM 1816 O O . VAL A 1 226 ? -10.476 1.998 10.741 1.00 98.25 226 VAL A O 1
ATOM 1819 N N . ILE A 1 227 ? -9.449 3.939 10.272 1.00 98.31 227 ILE A N 1
ATOM 1820 C CA . ILE A 1 227 ? -9.092 3.616 8.889 1.00 98.31 227 ILE A CA 1
ATOM 1821 C C . ILE A 1 227 ? -7.631 3.166 8.854 1.00 98.31 227 ILE A C 1
ATOM 1823 O O . ILE A 1 227 ? -6.707 3.976 8.905 1.00 98.31 227 ILE A O 1
ATOM 1827 N N . VAL A 1 228 ? -7.410 1.865 8.731 1.00 98.00 228 VAL A N 1
ATOM 1828 C CA . VAL A 1 228 ? -6.089 1.257 8.577 1.00 98.00 228 VAL A CA 1
ATOM 1829 C C . VAL A 1 228 ? -5.614 1.459 7.136 1.00 98.00 228 VAL A C 1
ATOM 1831 O O . VAL A 1 228 ? -6.224 0.977 6.182 1.00 98.00 228 VAL A O 1
ATOM 1834 N N . SER A 1 229 ? -4.539 2.221 6.962 1.00 96.06 229 SER A N 1
ATOM 1835 C CA . SER A 1 229 ? -4.015 2.666 5.668 1.00 96.06 229 SER A CA 1
ATOM 1836 C C . SER A 1 229 ? -2.485 2.841 5.736 1.00 96.06 229 SER A C 1
ATOM 1838 O O . SER A 1 229 ? -1.797 2.160 6.493 1.00 96.06 229 SER A O 1
ATOM 1840 N N . GLY A 1 230 ? -1.925 3.728 4.916 1.00 91.25 230 GLY A N 1
ATOM 1841 C CA . GLY A 1 230 ? -0.497 3.991 4.788 1.00 91.25 230 GLY A CA 1
ATOM 1842 C C . GLY A 1 230 ? -0.056 3.874 3.339 1.00 91.25 230 GLY A C 1
ATOM 1843 O O . GLY A 1 230 ? -0.656 4.503 2.468 1.00 91.25 230 GLY A O 1
ATOM 1844 N N . GLY A 1 231 ? 0.981 3.076 3.099 1.00 93.81 231 GLY A N 1
ATOM 1845 C CA . GLY A 1 231 ? 1.303 2.551 1.781 1.00 93.81 231 GLY A CA 1
ATOM 1846 C C . GLY A 1 231 ? 0.234 1.550 1.348 1.00 93.81 231 GLY A C 1
ATOM 1847 O O . GLY A 1 231 ? -0.697 1.900 0.628 1.00 93.81 231 GLY A O 1
ATOM 1848 N N . ASP A 1 232 ? 0.343 0.308 1.810 1.00 96.62 232 ASP A N 1
ATOM 1849 C CA . ASP A 1 232 ? -0.718 -0.687 1.709 1.00 96.62 232 ASP A CA 1
ATOM 1850 C C . ASP A 1 232 ? -0.719 -1.598 2.954 1.00 96.62 232 ASP A C 1
ATOM 1852 O O . ASP A 1 232 ? 0.225 -2.366 3.163 1.00 96.62 232 ASP A O 1
ATOM 1856 N N . PRO A 1 233 ? -1.762 -1.534 3.798 1.00 96.94 233 PRO A N 1
ATOM 1857 C CA . PRO A 1 233 ? -1.812 -2.255 5.066 1.00 96.94 233 PRO A CA 1
ATOM 1858 C C . PRO A 1 233 ? -1.817 -3.773 4.894 1.00 96.94 233 PRO A C 1
ATOM 1860 O O . PRO A 1 233 ? -1.386 -4.475 5.802 1.00 96.94 233 PRO A O 1
ATOM 1863 N N . LEU A 1 234 ? -2.242 -4.305 3.741 1.00 97.62 234 LEU A N 1
ATOM 1864 C CA . LEU A 1 234 ? -2.222 -5.751 3.520 1.00 97.62 234 LEU A CA 1
ATOM 1865 C C . LEU A 1 234 ? -0.799 -6.290 3.328 1.00 97.62 234 LEU A C 1
ATOM 1867 O O . LEU A 1 234 ? -0.606 -7.499 3.368 1.00 97.62 234 LEU A O 1
ATOM 1871 N N . LEU A 1 235 ? 0.212 -5.435 3.158 1.00 95.50 235 LEU A N 1
ATOM 1872 C CA . LEU A 1 235 ? 1.601 -5.864 2.965 1.00 95.50 235 LEU A CA 1
ATOM 1873 C C . LEU A 1 235 ? 2.379 -6.064 4.264 1.00 95.50 235 LEU A C 1
ATOM 1875 O O . LEU A 1 235 ? 3.496 -6.583 4.222 1.00 95.50 235 LEU A O 1
ATOM 1879 N N . ILE A 1 236 ? 1.817 -5.682 5.413 1.00 94.81 236 ILE A N 1
ATOM 1880 C CA . ILE A 1 236 ? 2.441 -6.005 6.697 1.00 94.81 236 ILE A CA 1
ATOM 1881 C C 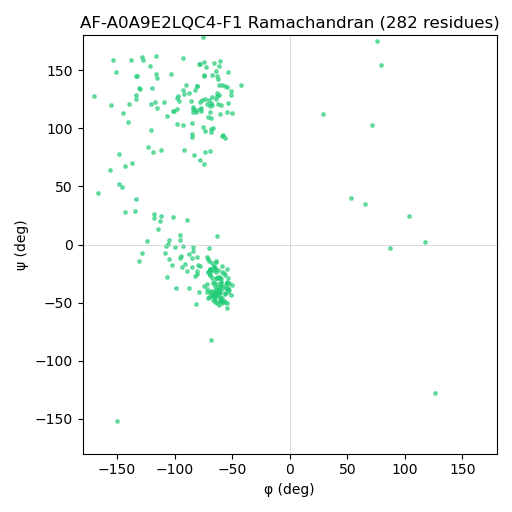. ILE A 1 236 ? 2.232 -7.496 7.023 1.00 94.81 236 ILE A C 1
ATOM 1883 O O . ILE A 1 236 ? 1.289 -8.116 6.521 1.00 94.81 236 ILE A O 1
ATOM 1887 N N . PRO A 1 237 ? 3.087 -8.101 7.869 1.00 95.25 237 PRO A N 1
ATOM 1888 C CA . PRO A 1 237 ? 2.914 -9.490 8.281 1.00 95.25 237 PRO A CA 1
ATOM 1889 C C . PRO A 1 237 ? 1.535 -9.729 8.903 1.00 95.25 237 PRO A C 1
ATOM 1891 O O . PRO A 1 237 ? 1.111 -8.962 9.765 1.00 95.25 237 PRO A O 1
ATOM 1894 N N . GLU A 1 238 ? 0.873 -10.827 8.533 1.00 96.00 238 GLU A N 1
ATOM 1895 C CA . GLU A 1 238 ? -0.497 -11.121 8.986 1.00 96.00 238 GLU A CA 1
ATOM 1896 C C . GLU A 1 238 ? -0.630 -11.142 10.502 1.00 96.00 238 GLU A C 1
ATOM 1898 O O . GLU A 1 238 ? -1.545 -10.524 11.022 1.00 96.00 238 GLU A O 1
ATOM 1903 N N . ARG A 1 239 ? 0.338 -11.728 11.217 1.00 96.69 239 ARG A N 1
ATOM 1904 C CA . ARG A 1 239 ? 0.379 -11.708 12.690 1.00 96.69 239 ARG A CA 1
ATOM 1905 C C . ARG A 1 239 ? 0.339 -10.296 13.289 1.00 96.69 239 ARG A C 1
ATOM 1907 O O . ARG A 1 239 ? -0.191 -10.097 14.373 1.00 96.69 239 ARG A O 1
ATOM 1914 N N . MET A 1 240 ? 0.944 -9.322 12.605 1.00 97.25 240 MET A N 1
ATOM 1915 C CA . MET A 1 240 ? 0.982 -7.933 13.062 1.00 97.25 240 MET A CA 1
ATOM 1916 C C . MET A 1 240 ? -0.347 -7.242 12.767 1.00 97.25 240 MET A C 1
ATOM 1918 O O . MET A 1 240 ? -0.838 -6.499 13.610 1.00 97.25 240 MET A O 1
ATOM 1922 N N . LEU A 1 241 ? -0.927 -7.505 11.592 1.00 97.44 241 LEU A N 1
ATOM 1923 C CA . LEU A 1 241 ? -2.235 -6.981 11.211 1.00 97.44 241 LEU A CA 1
ATOM 1924 C C . LEU A 1 241 ? -3.348 -7.543 12.107 1.00 97.44 241 LEU A C 1
ATOM 1926 O O . LEU A 1 241 ? -4.120 -6.763 12.646 1.00 97.44 241 LEU A O 1
ATOM 1930 N N . ASP A 1 242 ? -3.373 -8.859 12.317 1.00 98.00 242 ASP A N 1
ATOM 1931 C CA . ASP A 1 242 ? -4.294 -9.586 13.207 1.00 98.00 242 ASP A CA 1
ATOM 1932 C C . ASP A 1 242 ? -4.254 -9.012 14.626 1.00 98.00 242 ASP A C 1
ATOM 1934 O O . ASP A 1 242 ? -5.270 -8.595 15.181 1.00 98.00 242 ASP A O 1
ATOM 1938 N N . TRP A 1 243 ? -3.048 -8.863 15.186 1.00 98.19 243 TRP A N 1
ATOM 1939 C CA . TRP A 1 2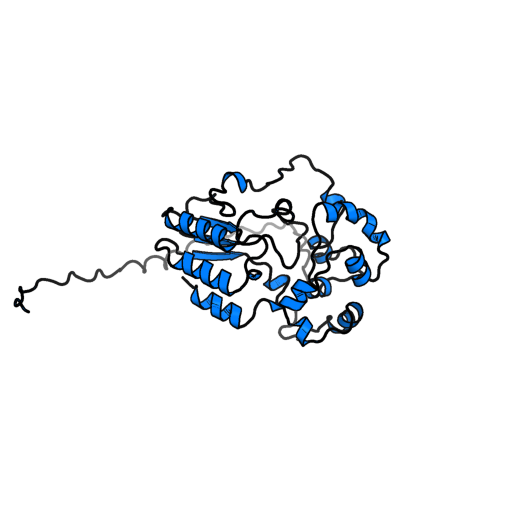43 ? -2.903 -8.215 16.482 1.00 98.19 243 TRP A CA 1
ATOM 1940 C C . TRP A 1 243 ? -3.430 -6.772 16.478 1.00 98.19 243 TRP A C 1
ATOM 1942 O O . TRP A 1 243 ? -4.148 -6.391 17.399 1.00 98.19 243 TRP A O 1
ATOM 1952 N N . PHE A 1 244 ? -3.056 -5.957 15.488 1.00 98.25 244 PHE A N 1
ATOM 1953 C CA . PHE A 1 244 ? -3.410 -4.537 15.475 1.00 98.25 244 PHE A CA 1
ATOM 1954 C C . PHE A 1 244 ? -4.924 -4.339 15.367 1.00 98.25 244 PHE A C 1
ATOM 1956 O O . PHE A 1 244 ? -5.498 -3.547 16.110 1.00 98.25 244 PHE A O 1
ATOM 1963 N N . LEU A 1 245 ? -5.581 -5.105 14.493 1.00 98.12 245 LEU A N 1
ATOM 1964 C CA . LEU A 1 245 ? -7.035 -5.100 14.357 1.00 98.12 245 LEU A CA 1
ATOM 1965 C C . LEU A 1 245 ? -7.715 -5.594 15.637 1.00 98.12 245 LEU A C 1
ATOM 1967 O O . LEU A 1 245 ? -8.657 -4.955 16.095 1.00 98.12 245 LEU A O 1
ATOM 1971 N N . GLY A 1 246 ? -7.213 -6.668 16.255 1.00 98.00 246 GLY A N 1
ATOM 1972 C CA . GLY A 1 246 ? -7.742 -7.172 17.524 1.00 98.00 246 GLY A CA 1
ATOM 1973 C C . GLY A 1 246 ? -7.601 -6.169 18.671 1.00 98.00 246 GLY A C 1
ATOM 1974 O O . GLY A 1 246 ? -8.529 -5.988 19.453 1.00 98.00 246 GLY A O 1
ATOM 1975 N N . ALA A 1 247 ? -6.470 -5.465 18.742 1.00 98.12 247 ALA A N 1
ATOM 1976 C CA . ALA A 1 247 ? -6.228 -4.440 19.751 1.00 98.12 247 ALA A CA 1
ATOM 1977 C C . ALA A 1 247 ? -7.165 -3.233 19.588 1.00 98.12 247 ALA A C 1
ATOM 1979 O O . ALA A 1 247 ? -7.671 -2.720 20.581 1.00 98.12 247 ALA A O 1
ATOM 1980 N N . LEU A 1 248 ? -7.436 -2.808 18.349 1.00 97.94 248 LEU A N 1
ATOM 1981 C CA . LEU A 1 248 ? -8.408 -1.748 18.071 1.00 97.94 248 LEU A CA 1
ATOM 1982 C C . LEU A 1 248 ? -9.849 -2.196 18.345 1.00 97.94 248 LEU A C 1
ATOM 1984 O O . LEU A 1 248 ? -10.617 -1.435 18.918 1.00 97.94 248 LEU A O 1
ATOM 1988 N N . GLN A 1 249 ? -10.208 -3.426 17.975 1.00 96.88 249 GLN A N 1
ATOM 1989 C CA . GLN A 1 249 ? -11.535 -3.999 18.218 1.00 96.88 249 GLN A CA 1
ATOM 1990 C C . GLN A 1 249 ? -11.842 -4.155 19.717 1.00 96.88 249 GLN A C 1
ATOM 1992 O O . GLN A 1 249 ? -12.998 -4.088 20.121 1.00 96.88 249 GLN A O 1
ATOM 1997 N N . ALA A 1 250 ? -10.818 -4.345 20.554 1.00 97.25 250 ALA A N 1
ATOM 1998 C CA . ALA A 1 250 ? -10.971 -4.407 22.005 1.00 97.25 250 ALA A CA 1
ATOM 1999 C C . ALA A 1 250 ? -11.298 -3.044 22.648 1.00 97.25 250 ALA A C 1
ATOM 2001 O O . ALA A 1 250 ? -11.660 -2.999 23.825 1.00 97.25 250 ALA A O 1
ATOM 2002 N N . VAL A 1 251 ? -11.167 -1.934 21.912 1.00 98.00 251 VAL A N 1
ATOM 2003 C CA . VAL A 1 251 ? -11.508 -0.596 22.406 1.00 98.00 251 VAL A CA 1
ATOM 2004 C C . VAL A 1 251 ? -13.036 -0.410 22.365 1.00 98.00 251 VAL A C 1
ATOM 2006 O O . VAL A 1 251 ? -13.599 -0.399 21.272 1.00 98.00 251 VAL A O 1
ATOM 2009 N N . PRO A 1 252 ? -13.730 -0.213 23.510 1.00 97.38 252 PRO A N 1
ATOM 2010 C CA . PRO A 1 252 ? -15.196 -0.308 23.578 1.00 97.38 252 PRO A CA 1
ATOM 2011 C C . PRO A 1 252 ? -15.980 0.655 22.681 1.00 97.38 252 PRO A C 1
ATOM 2013 O O . PRO A 1 252 ? -17.102 0.350 22.289 1.00 97.38 252 PRO A O 1
ATOM 2016 N N . HIS A 1 253 ? -15.423 1.833 22.397 1.00 97.62 253 HIS A N 1
ATOM 2017 C CA . HIS A 1 253 ? -16.066 2.868 21.583 1.00 97.62 253 HIS A CA 1
ATOM 2018 C C . HIS A 1 253 ? -15.709 2.795 20.093 1.00 97.62 253 HIS A C 1
ATOM 2020 O O . HIS A 1 253 ? -16.231 3.596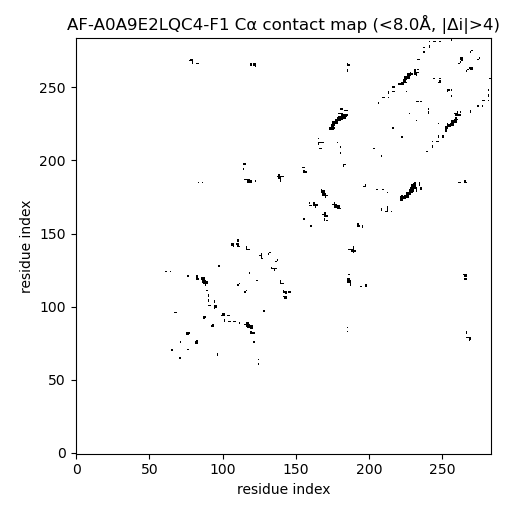 19.322 1.00 97.62 253 HIS A O 1
ATOM 2026 N N . VAL A 1 254 ? -14.855 1.855 19.669 1.00 97.88 254 VAL A N 1
ATOM 2027 C CA . VAL A 1 254 ? -14.542 1.632 18.251 1.00 97.88 254 VAL A CA 1
ATOM 2028 C C . VAL A 1 254 ? -15.600 0.723 17.636 1.00 97.88 254 VAL A C 1
ATOM 2030 O O . VAL A 1 254 ? -15.741 -0.439 17.997 1.00 97.88 254 VAL A O 1
ATOM 2033 N N . GLU A 1 255 ? -16.327 1.254 16.664 1.00 97.12 255 GLU A N 1
ATOM 2034 C CA . GLU A 1 255 ? -17.453 0.588 16.008 1.00 97.12 255 GLU A CA 1
ATOM 2035 C C . GLU A 1 255 ? -17.116 0.125 14.593 1.00 97.12 255 GLU A C 1
ATOM 2037 O O . GLU A 1 255 ? -17.709 -0.824 14.086 1.00 97.12 255 GLU A O 1
ATOM 2042 N N . VAL A 1 256 ? -16.186 0.812 13.921 1.00 97.38 256 VAL A N 1
ATOM 2043 C CA . VAL A 1 256 ? -15.865 0.545 12.518 1.00 97.38 256 VAL A CA 1
ATOM 2044 C C . VAL A 1 256 ? -14.358 0.475 12.312 1.00 97.38 256 VAL A C 1
ATOM 2046 O O . VAL A 1 256 ? -13.621 1.422 12.586 1.00 97.38 256 VAL A O 1
ATOM 2049 N N . LEU A 1 257 ? -13.909 -0.638 11.733 1.00 97.62 257 LEU A N 1
ATOM 2050 C CA . LEU A 1 257 ? -12.563 -0.790 11.191 1.00 97.62 257 LEU A CA 1
ATOM 2051 C C . LEU A 1 257 ? -12.644 -0.843 9.665 1.00 97.62 257 LEU A C 1
ATOM 2053 O O . LEU A 1 257 ? -13.315 -1.706 9.097 1.00 97.62 257 LEU A O 1
ATOM 2057 N N . ARG A 1 258 ? -11.945 0.071 8.985 1.00 97.62 258 ARG A N 1
ATOM 2058 C CA . ARG A 1 258 ? -11.812 0.062 7.518 1.00 97.62 258 ARG A CA 1
ATOM 2059 C C . ARG A 1 258 ? -10.371 -0.174 7.119 1.00 97.62 258 ARG A C 1
ATOM 2061 O O . ARG A 1 258 ? -9.464 0.364 7.738 1.00 97.62 258 ARG A O 1
ATOM 2068 N N . ILE A 1 259 ? -10.159 -0.920 6.040 1.00 97.81 259 ILE A N 1
ATOM 2069 C CA . ILE A 1 259 ? -8.830 -1.147 5.468 1.00 97.81 259 ILE A CA 1
ATOM 2070 C C . ILE A 1 259 ? -8.783 -0.511 4.081 1.00 97.81 259 ILE A C 1
ATOM 2072 O O . ILE A 1 259 ? -9.523 -0.904 3.182 1.00 97.81 259 ILE A O 1
ATOM 2076 N N . GLY A 1 260 ? -7.901 0.471 3.903 1.00 97.69 260 GLY A N 1
ATOM 2077 C CA . GLY A 1 260 ? -7.617 1.072 2.603 1.00 97.69 260 GLY A CA 1
ATOM 2078 C C . GLY A 1 260 ? -6.437 0.372 1.939 1.00 97.69 260 GLY A C 1
ATOM 2079 O O . GLY A 1 260 ? -5.299 0.642 2.309 1.00 97.69 260 GLY A O 1
ATOM 2080 N N . SER A 1 261 ? -6.696 -0.498 0.961 1.00 97.88 261 SER A N 1
ATOM 2081 C CA . SER A 1 261 ? -5.667 -1.269 0.253 1.00 97.88 261 SER A CA 1
ATOM 2082 C C . SER A 1 261 ? -5.866 -1.227 -1.260 1.00 97.88 261 SER A C 1
ATOM 2084 O O . SER A 1 261 ? -6.994 -1.236 -1.754 1.00 97.88 261 SER A O 1
ATOM 2086 N N . ARG A 1 262 ? -4.753 -1.213 -2.001 1.00 97.56 262 ARG A N 1
ATOM 2087 C CA . ARG A 1 262 ? -4.723 -1.333 -3.464 1.00 97.56 262 ARG A CA 1
ATOM 2088 C C . ARG A 1 262 ? -4.226 -2.712 -3.910 1.00 97.56 262 ARG A C 1
ATOM 2090 O O . ARG A 1 262 ? -4.151 -2.976 -5.114 1.00 97.56 262 ARG A O 1
ATOM 2097 N N . ALA A 1 263 ? -3.899 -3.601 -2.973 1.00 97.31 263 ALA A N 1
ATOM 2098 C CA . ALA A 1 263 ? -3.449 -4.956 -3.251 1.00 97.31 263 ALA A CA 1
ATOM 2099 C C . ALA A 1 263 ? -4.420 -5.740 -4.155 1.00 97.31 263 ALA A C 1
ATOM 2101 O O . ALA A 1 263 ? -3.922 -6.329 -5.105 1.00 97.31 263 ALA A O 1
ATOM 2102 N N . PRO A 1 264 ? -5.764 -5.669 -4.023 1.00 97.88 264 PRO A N 1
ATOM 2103 C CA . PRO A 1 264 ? -6.662 -6.383 -4.942 1.00 97.88 264 PRO A CA 1
ATOM 2104 C C . PRO A 1 264 ? -6.455 -6.053 -6.430 1.00 97.88 264 PRO A C 1
ATOM 2106 O O . PRO A 1 264 ? -6.746 -6.874 -7.290 1.00 97.88 264 PRO A O 1
ATOM 2109 N N . VAL A 1 265 ? -5.934 -4.861 -6.740 1.00 97.50 265 VAL A N 1
ATOM 2110 C CA . VAL A 1 265 ? -5.674 -4.410 -8.117 1.00 97.50 265 VAL A CA 1
ATOM 2111 C C . VAL A 1 265 ? -4.210 -4.594 -8.513 1.00 97.50 265 VAL A C 1
ATOM 2113 O O . VAL A 1 265 ? -3.910 -4.911 -9.657 1.00 97.50 265 VAL A O 1
ATOM 2116 N N . THR A 1 266 ? -3.280 -4.364 -7.588 1.00 97.81 266 THR A N 1
ATOM 2117 C CA . THR A 1 266 ? -1.836 -4.292 -7.887 1.00 97.81 266 THR A CA 1
ATOM 2118 C C . THR A 1 266 ? -1.058 -5.555 -7.514 1.00 97.81 266 THR A C 1
ATOM 2120 O O . THR A 1 266 ? 0.058 -5.762 -7.990 1.00 97.81 266 THR A O 1
ATOM 2123 N N . LEU A 1 267 ? -1.638 -6.398 -6.665 1.00 98.06 267 LEU A N 1
ATOM 2124 C CA . LEU A 1 267 ? -1.089 -7.655 -6.166 1.00 98.06 267 LEU A CA 1
ATOM 2125 C C . LEU A 1 267 ? -2.241 -8.582 -5.711 1.00 98.06 267 LEU A C 1
ATOM 2127 O O . LEU A 1 267 ? -2.363 -8.863 -4.516 1.00 98.06 267 LEU A O 1
ATOM 2131 N N . PRO A 1 268 ? -3.127 -9.032 -6.620 1.00 98.06 268 PRO A N 1
ATOM 2132 C CA . PRO A 1 268 ? -4.318 -9.802 -6.249 1.00 98.06 268 PRO A CA 1
ATOM 2133 C C . PRO A 1 268 ? -3.977 -11.119 -5.545 1.00 98.06 268 PRO A C 1
ATOM 2135 O O . PRO A 1 268 ? -4.724 -11.547 -4.672 1.00 98.06 268 PRO A O 1
ATOM 2138 N N . MET A 1 269 ? -2.803 -11.695 -5.825 1.00 98.00 269 MET A N 1
ATOM 2139 C CA . MET A 1 269 ? -2.250 -12.863 -5.129 1.00 98.00 269 MET A CA 1
ATOM 2140 C C . MET A 1 269 ? -2.166 -12.681 -3.607 1.00 98.00 269 MET A C 1
ATOM 2142 O O . MET A 1 269 ? -2.083 -13.658 -2.870 1.00 98.00 269 MET A O 1
ATOM 2146 N N . ARG A 1 270 ? -2.166 -11.436 -3.105 1.00 97.88 270 ARG A N 1
ATOM 2147 C CA . ARG A 1 270 ? -2.155 -11.162 -1.665 1.00 97.88 270 ARG A CA 1
ATOM 2148 C C . ARG A 1 270 ? -3.469 -11.556 -0.982 1.00 97.88 270 ARG A C 1
ATOM 2150 O O . ARG A 1 270 ? -3.467 -11.756 0.233 1.00 97.88 270 ARG A O 1
ATOM 2157 N N . ILE A 1 271 ? -4.564 -11.666 -1.733 1.00 97.75 271 ILE A N 1
ATOM 2158 C CA . ILE A 1 271 ? -5.888 -12.038 -1.232 1.00 97.75 271 ILE A CA 1
ATOM 2159 C C . ILE A 1 271 ? -5.976 -13.563 -1.135 1.00 97.75 271 ILE A C 1
ATOM 2161 O O . ILE A 1 271 ? -6.545 -14.229 -1.996 1.00 97.75 271 ILE A O 1
ATOM 2165 N N . THR A 1 272 ? -5.354 -14.116 -0.094 1.00 97.75 272 THR A N 1
ATOM 2166 C CA . THR A 1 272 ? -5.334 -15.561 0.162 1.00 97.75 272 THR A CA 1
ATOM 2167 C C . THR A 1 272 ? -6.485 -15.984 1.085 1.00 97.75 272 THR A C 1
ATOM 2169 O O . THR A 1 272 ? -7.027 -15.143 1.817 1.00 97.75 272 THR A O 1
ATOM 2172 N N . PRO A 1 273 ? -6.863 -17.278 1.107 1.00 97.75 273 PRO A N 1
ATOM 2173 C CA . PRO A 1 273 ? -7.848 -17.795 2.056 1.00 97.75 273 PRO A CA 1
ATOM 2174 C C . PRO A 1 273 ? -7.504 -17.481 3.519 1.00 97.75 273 PRO A C 1
ATOM 2176 O O . PRO A 1 273 ? -8.392 -17.133 4.295 1.00 97.75 273 PRO A O 1
ATOM 2179 N N . GLU A 1 274 ? -6.222 -17.532 3.886 1.00 97.38 274 GLU A N 1
ATOM 2180 C CA . GLU A 1 274 ? -5.728 -17.254 5.240 1.00 97.38 274 GLU A CA 1
ATOM 2181 C C . GLU A 1 274 ? -5.932 -15.784 5.614 1.00 97.38 274 GLU A C 1
ATOM 2183 O O . GLU A 1 274 ? -6.452 -15.490 6.694 1.00 97.38 274 GLU A O 1
ATOM 2188 N N . LEU A 1 275 ? -5.616 -14.859 4.696 1.00 97.56 275 LEU A N 1
ATOM 2189 C CA . LEU A 1 275 ? -5.884 -13.436 4.889 1.00 97.56 275 LEU A CA 1
ATOM 2190 C C . LEU A 1 275 ? -7.380 -13.189 5.088 1.00 97.56 275 LEU A C 1
ATOM 2192 O O . LEU A 1 275 ? -7.778 -12.499 6.026 1.00 97.56 275 LEU A O 1
ATOM 2196 N N . CYS A 1 276 ? -8.219 -13.751 4.217 1.00 97.44 276 CYS A N 1
ATOM 2197 C CA . CYS A 1 276 ? -9.668 -13.603 4.311 1.00 97.44 276 CYS A CA 1
ATOM 2198 C C . CYS A 1 276 ? -10.216 -14.176 5.626 1.00 97.44 276 CYS A C 1
ATOM 2200 O O . CYS A 1 276 ? -11.078 -13.554 6.251 1.00 97.44 276 CYS A O 1
ATOM 2202 N N . ALA A 1 277 ? -9.707 -15.329 6.067 1.00 97.44 277 ALA A N 1
ATOM 2203 C CA . ALA A 1 277 ? -10.080 -15.947 7.333 1.00 97.44 277 ALA A CA 1
ATOM 2204 C C . ALA A 1 277 ? -9.667 -15.086 8.535 1.00 97.44 277 ALA A C 1
ATOM 2206 O O . ALA A 1 277 ? -10.467 -14.919 9.456 1.00 97.44 277 ALA A O 1
ATOM 2207 N N . MET A 1 278 ? -8.467 -14.496 8.513 1.00 97.62 278 MET A N 1
ATOM 2208 C CA . MET A 1 278 ? -8.017 -13.553 9.540 1.00 97.62 278 MET A CA 1
ATOM 2209 C C . MET A 1 278 ? -8.913 -12.316 9.595 1.00 97.62 278 MET A C 1
ATOM 2211 O O . MET A 1 278 ? -9.478 -12.017 10.643 1.00 97.62 278 MET A O 1
ATOM 2215 N N . LEU A 1 279 ? -9.152 -11.661 8.456 1.00 96.56 279 LEU A N 1
ATOM 2216 C CA . LEU A 1 279 ? -9.995 -10.464 8.394 1.00 96.56 279 LEU A CA 1
ATOM 2217 C C . LEU A 1 279 ? -11.432 -10.731 8.867 1.00 96.56 279 LEU A C 1
ATOM 2219 O O . LEU A 1 279 ? -12.055 -9.860 9.471 1.00 96.56 279 LEU A O 1
ATOM 2223 N N . LYS A 1 280 ? -11.965 -11.939 8.639 1.00 96.00 280 LYS A N 1
ATOM 2224 C CA . LYS A 1 280 ? -13.308 -12.331 9.094 1.00 96.00 280 LYS A CA 1
ATOM 2225 C C . LYS A 1 280 ? -13.447 -12.324 10.623 1.00 96.00 280 LYS A C 1
ATOM 2227 O O . LYS A 1 280 ? -14.555 -12.091 11.099 1.00 96.00 280 LYS A O 1
ATOM 2232 N N . ARG A 1 281 ? -12.363 -12.546 11.378 1.00 95.56 281 ARG A N 1
ATOM 2233 C CA . ARG A 1 281 ? -12.378 -12.503 12.854 1.00 95.56 281 ARG A CA 1
ATOM 2234 C C . ARG A 1 281 ? -12.548 -11.091 13.414 1.00 95.56 281 ARG A C 1
ATOM 2236 O O . ARG A 1 281 ? -13.055 -10.946 14.517 1.00 95.56 281 ARG A O 1
ATOM 2243 N N . HIS A 1 282 ? -12.178 -10.073 12.640 1.00 93.88 282 HIS A N 1
ATOM 2244 C CA . HIS A 1 282 ? -12.222 -8.665 13.045 1.00 93.88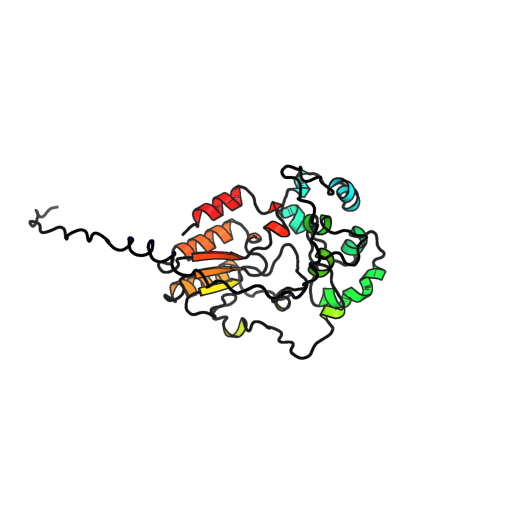 282 HIS A CA 1
ATOM 2245 C C . HIS A 1 282 ? -13.425 -7.910 12.484 1.00 93.88 282 HIS A C 1
ATOM 2247 O O . HIS A 1 282 ? -13.373 -6.692 12.315 1.00 93.88 282 HIS A O 1
ATOM 2253 N N . ARG A 1 283 ? -14.504 -8.625 12.148 1.00 80.38 283 ARG A N 1
ATOM 2254 C CA . ARG A 1 283 ? -15.776 -7.965 11.859 1.00 80.38 283 ARG A CA 1
ATOM 2255 C C . ARG A 1 283 ? -16.308 -7.382 13.176 1.00 80.38 283 ARG A C 1
ATOM 2257 O O . ARG A 1 283 ? -16.465 -8.172 14.109 1.00 80.38 283 ARG A O 1
ATOM 2264 N N . PRO A 1 284 ? -16.504 -6.056 13.271 1.00 62.50 284 PRO A N 1
ATOM 2265 C CA . PRO A 1 284 ? -17.157 -5.459 14.429 1.00 62.50 284 PRO A CA 1
ATOM 2266 C C . PRO A 1 284 ? -18.600 -5.959 14.566 1.00 62.50 284 PRO A C 1
ATOM 2268 O O . PRO A 1 284 ? -19.218 -6.299 13.525 1.00 62.50 284 PRO A O 1
#

Mean predicted aligned error: 13.22 Å

Sequence (284 aa):
MPCPNKAGRKRSPRHSNKRYKICRDKANNFLPAPVTNGTKQSTHIPLAGKPRPAGGELHIRQRDRQENLGAVSVTDWCDWKWQFRNRVRSLEKLALALERPVASLAPCRPVIRSYPLAITPYYLSLLDPADEKDPLRRQCFPDPRELSFSLGEMTDPLGEERTMLVPGLIHRYPDRCLAIVTGDCAVYCRHCNRKRMWREKKPGGVRERLQAMVDHVARTPSIREVIVSGGDPLLIPERMLDWFLGALQAVPHVEVLRIGSRAPVTLPMRITPELCAMLKRHRP

pLDDT: mean 77.94, std 26.86, range [26.41, 98.31]